Protein AF-0000000077425356 (afdb_homodimer)

Foldseek 3Di:
DPPPPPPPPPPPPPPPPPPVCPVFPKDFADKDFDDDDADAFKDWDTKIKTNFDFPDPVDRQTAGADEAQDKMKIKIKMAGQDWAAWKFKFKKFAAPVPGIDGDPPDGRTQCVQWPPRRDHRDITMGMDMDGHHPDDGFKMKMWIARDPPGGTSGIMMGTHHYDDPD/DDPCPPPPPPPPPPPPPPPVCPCFPKDFADKDFDDDDADAFKDWDTKIKTNFDFPDPVDRQTAGADEAQDKMKIKIKMAGQDWAAWKFKFKKFAAPVPGIDGDPPDGRTQCVQWPPRRDHRDITMGMDMDGHHPDDGFKMKMWIARDPPGGTSGIMMGTHHYDDPD

Organism: Phakopsora pachyrhizi (NCBI:txid170000)

InterPro domains:
  IPR003172 MD-2-related lipid-recognition domain [PF02221] (45-161)
  IPR014756 Immunoglobulin E-set [SSF81296] (29-159)

Secondary structure (DSSP, 8-state):
---------------------S----EE---EE--SS--B-EEEEEEEEES-B-SSTT-TTSPEEE-TT-EEEEEEEEEESS-BSS-EEEEEEE-TTT--EEPTT--SBGGGTS-SSB-TTSEEEEEEEEEP-S---SEEEEEEESSTTSPEEEEEEEEEEE----/---------------------S----EE---EE--SS--B-EEEEEEEEES-B-SSTT-TTSPEEE-TT-EEEEEEEEEESS-BSS-EEEEEEE-TTT--EEPTT--SBGGGTS-SSB-TTSEEEEEEEEEP-S---SEEEEEEESSTTSPEEEEEEEEEEE----

Radius of gyration: 26.11 Å; Cα contacts (8 Å, |Δi|>4): 806; chains: 2; bounding box: 87×64×104 Å

Solvent-accessible surface area (backbone atoms only — not comparable to full-atom values): 17914 Å² total; per-residue (Å²): 139,84,80,78,77,78,79,77,77,77,75,73,78,70,75,70,74,73,69,72,67,56,80,66,43,60,38,72,45,59,69,41,68,69,80,71,70,32,47,62,44,36,43,75,78,42,42,32,32,28,61,37,47,47,94,50,78,84,43,55,79,51,41,38,47,40,56,73,70,36,73,33,41,35,38,35,33,32,32,20,69,50,62,25,77,65,29,25,32,28,50,37,34,34,15,46,43,43,42,62,37,46,50,83,88,68,68,51,53,30,60,80,30,25,75,71,58,41,48,48,74,38,80,45,54,39,46,47,78,44,66,38,48,85,45,75,48,38,28,44,34,43,32,33,20,37,29,74,61,36,47,10,34,34,42,40,31,33,56,38,37,63,62,70,86,123,138,83,80,77,76,76,78,76,76,75,75,72,78,72,76,69,74,72,70,70,64,56,82,64,44,60,37,72,44,57,69,42,68,69,81,71,69,32,48,63,42,37,42,75,79,44,42,32,31,28,61,36,48,48,94,52,79,85,41,56,79,50,40,38,48,40,56,73,69,36,72,33,42,36,38,34,34,31,31,21,71,50,62,23,79,62,28,26,33,26,50,37,34,32,16,46,43,44,42,62,38,45,50,82,88,70,68,50,52,30,60,81,30,26,74,70,61,40,48,48,74,39,79,44,56,39,45,46,77,46,67,38,47,85,45,74,50,39,28,44,32,43,30,33,20,37,28,75,62,35,47,10,35,34,42,40,28,32,58,37,36,63,63,69,86,123

pLDDT: mean 83.72, std 22.5, range [26.5, 98.81]

Structure (mmCIF, N/CA/C/O backbone):
data_AF-0000000077425356-model_v1
#
loop_
_entity.id
_entity.type
_entity.pdbx_description
1 polymer 'Phosphatidylglycerol/phosphatidylinositol transfer protein'
#
loop_
_atom_site.group_PDB
_atom_site.id
_atom_site.type_symbol
_atom_site.label_atom_id
_atom_site.label_alt_id
_atom_site.label_comp_id
_atom_site.label_asym_id
_atom_site.label_entity_id
_atom_site.label_seq_id
_atom_site.pdbx_PDB_ins_code
_atom_site.Cartn_x
_atom_site.Cartn_y
_atom_site.Cartn_z
_atom_site.occupancy
_atom_site.B_iso_or_equiv
_atom_site.auth_seq_id
_atom_site.auth_comp_id
_atom_site.auth_asym_id
_atom_site.auth_atom_id
_atom_site.pdbx_PDB_model_num
ATOM 1 N N . MET A 1 1 ? -2.619 -5.406 -78.812 1 27.88 1 MET A N 1
ATOM 2 C CA . MET A 1 1 ? -3.275 -4.965 -77.562 1 27.88 1 MET A CA 1
ATOM 3 C C . MET A 1 1 ? -2.822 -5.805 -76.375 1 27.88 1 MET A C 1
ATOM 5 O O . MET A 1 1 ? -3.201 -6.969 -76.25 1 27.88 1 MET A O 1
ATOM 9 N N . ARG A 1 2 ? -1.479 -5.531 -75.938 1 27.08 2 ARG A N 1
ATOM 10 C CA . ARG A 1 2 ? -0.547 -6.211 -75 1 27.08 2 ARG A CA 1
ATOM 11 C C . ARG A 1 2 ? -0.985 -6.078 -73.562 1 27.08 2 ARG A C 1
ATOM 13 O O . ARG A 1 2 ? -1.179 -4.965 -73.062 1 27.08 2 ARG A O 1
ATOM 20 N N . SER A 1 3 ? -1.903 -7.062 -73.125 1 29.11 3 SER A N 1
ATOM 21 C CA . SER A 1 3 ? -2.494 -7.156 -71.812 1 29.11 3 SER A CA 1
ATOM 22 C C . SER A 1 3 ? -1.42 -7.23 -70.688 1 29.11 3 SER A C 1
ATOM 24 O O . SER A 1 3 ? -0.554 -8.109 -70.75 1 29.11 3 SER A O 1
ATOM 26 N N . VAL A 1 4 ? -0.944 -6.094 -70.188 1 31.08 4 VAL A N 1
ATOM 27 C CA . VAL A 1 4 ? 0.022 -5.855 -69.125 1 31.08 4 VAL A CA 1
ATOM 28 C C . VAL A 1 4 ? -0.491 -6.461 -67.812 1 31.08 4 VAL A C 1
ATOM 30 O O . VAL A 1 4 ? -1.548 -6.07 -67.312 1 31.08 4 VAL A O 1
ATOM 33 N N . THR A 1 5 ? -0.444 -7.781 -67.688 1 29.86 5 THR A N 1
ATOM 34 C CA . THR A 1 5 ? -0.842 -8.508 -66.5 1 29.86 5 THR A CA 1
ATOM 35 C C . THR A 1 5 ? 0.01 -8.086 -65.312 1 29.86 5 THR A C 1
ATOM 37 O O . THR A 1 5 ? 1.22 -8.32 -65.25 1 29.86 5 THR A O 1
ATOM 40 N N . SER A 1 6 ? -0.202 -6.816 -64.75 1 29.33 6 SER A N 1
ATOM 41 C CA . SER A 1 6 ? 0.558 -6.309 -63.625 1 29.33 6 SER A CA 1
ATOM 42 C C . SER A 1 6 ? 0.394 -7.211 -62.406 1 29.33 6 SER A C 1
ATOM 44 O O . SER A 1 6 ? -0.726 -7.438 -61.938 1 29.33 6 SER A O 1
ATOM 46 N N . VAL A 1 7 ? 1.272 -8.234 -62.25 1 30.05 7 VAL A N 1
ATOM 47 C CA . VAL A 1 7 ? 1.34 -9.164 -61.125 1 30.05 7 VAL A CA 1
ATOM 48 C C . VAL A 1 7 ? 1.703 -8.398 -59.844 1 30.05 7 VAL A C 1
ATOM 50 O O . VAL A 1 7 ? 2.771 -7.789 -59.75 1 30.05 7 VAL A O 1
ATOM 53 N N . ASN A 1 8 ? 0.813 -7.543 -59.312 1 28.53 8 ASN A N 1
ATOM 54 C CA . ASN A 1 8 ? 1.09 -6.879 -58.031 1 28.53 8 ASN A CA 1
ATOM 55 C C . ASN A 1 8 ? 1.335 -7.891 -56.938 1 28.53 8 ASN A C 1
ATOM 57 O O . ASN A 1 8 ? 0.434 -8.648 -56.562 1 28.53 8 ASN A O 1
ATOM 61 N N . SER A 1 9 ? 2.527 -8.562 -56.875 1 28.2 9 SER A N 1
ATOM 62 C CA . SER A 1 9 ? 2.873 -9.461 -55.781 1 28.2 9 SER A CA 1
ATOM 63 C C . SER A 1 9 ? 2.912 -8.711 -54.438 1 28.2 9 SER A C 1
ATOM 65 O O . SER A 1 9 ? 3.779 -7.855 -54.219 1 28.2 9 SER A O 1
ATOM 67 N N . ASN A 1 10 ? 1.76 -8.305 -53.906 1 27.88 10 ASN A N 1
ATOM 68 C CA . ASN A 1 10 ? 1.73 -7.762 -52.562 1 27.88 10 ASN A CA 1
ATOM 69 C C . ASN A 1 10 ? 2.33 -8.742 -51.562 1 27.88 10 ASN A C 1
ATOM 71 O O . ASN A 1 10 ? 1.769 -9.812 -51.312 1 27.88 10 ASN A O 1
ATOM 75 N N . GLU A 1 11 ? 3.689 -8.898 -51.531 1 32.22 11 GLU A N 1
ATOM 76 C CA . GLU A 1 11 ? 4.336 -9.68 -50.469 1 32.22 11 GLU A CA 1
ATOM 77 C C . GLU A 1 11 ? 4 -9.133 -49.094 1 32.22 11 GLU A C 1
ATOM 79 O O . GLU A 1 11 ? 4.375 -8.008 -48.75 1 32.22 11 GLU A O 1
ATOM 84 N N . GLY A 1 12 ? 2.766 -9.359 -48.656 1 27.53 12 GLY A N 1
ATOM 85 C CA . GLY A 1 12 ? 2.445 -9.062 -47.281 1 27.53 12 GLY A CA 1
ATOM 86 C C . GLY A 1 12 ? 3.412 -9.695 -46.281 1 27.53 12 GLY A C 1
ATOM 87 O O . GLY A 1 12 ? 3.543 -10.922 -46.25 1 27.53 12 GLY A O 1
ATOM 88 N N . SER A 1 13 ? 4.582 -9.086 -46.062 1 34.56 13 SER A N 1
ATOM 89 C CA . SER A 1 13 ? 5.457 -9.484 -44.938 1 34.56 13 SER A CA 1
ATOM 90 C C . SER A 1 13 ? 4.676 -9.641 -43.656 1 34.56 13 SER A C 1
ATOM 92 O O . SER A 1 13 ? 4.18 -8.664 -43.094 1 34.56 13 SER A O 1
ATOM 94 N N . GLY A 1 14 ? 3.916 -10.781 -43.531 1 28.11 14 GLY A N 1
ATOM 95 C CA . GLY A 1 14 ? 3.35 -11.117 -42.219 1 28.11 14 GLY A CA 1
ATOM 96 C C . GLY A 1 14 ? 4.367 -11.07 -41.125 1 28.11 14 GLY A C 1
ATOM 97 O O . GLY A 1 14 ? 5.387 -11.766 -41.156 1 28.11 14 GLY A O 1
ATOM 98 N N . VAL A 1 15 ? 4.629 -9.969 -40.531 1 34.47 15 VAL A N 1
ATOM 99 C CA . VAL A 1 15 ? 5.316 -9.945 -39.25 1 34.47 15 VAL A CA 1
ATOM 100 C C . VAL A 1 15 ? 4.785 -11.055 -38.344 1 34.47 15 VAL A C 1
ATOM 102 O O . VAL A 1 15 ? 3.615 -11.039 -37.969 1 34.47 15 VAL A O 1
ATOM 105 N N . GLU A 1 16 ? 5.234 -12.32 -38.625 1 33.41 16 GLU A N 1
ATOM 106 C CA . GLU A 1 16 ? 5 -13.344 -37.625 1 33.41 16 GLU A CA 1
ATOM 107 C C . GLU A 1 16 ? 5.262 -12.812 -36.219 1 33.41 16 GLU A C 1
ATOM 109 O O . GLU A 1 16 ? 6.355 -12.312 -35.938 1 33.41 16 GLU A O 1
ATOM 114 N N . ASP A 1 17 ? 4.301 -12.344 -35.625 1 34.03 17 ASP A N 1
ATOM 115 C CA . ASP A 1 17 ? 4.348 -12.273 -34.188 1 34.03 17 ASP A CA 1
ATOM 116 C C . ASP A 1 17 ? 4.992 -13.523 -33.594 1 34.03 17 ASP A C 1
ATOM 118 O O . ASP A 1 17 ? 4.438 -14.625 -33.688 1 34.03 17 ASP A O 1
ATOM 122 N N . VAL A 1 18 ? 6.301 -13.688 -33.75 1 34.47 18 VAL A N 1
ATOM 123 C CA . VAL A 1 18 ? 7.023 -14.68 -32.938 1 34.47 18 VAL A CA 1
ATOM 124 C C . VAL A 1 18 ? 6.469 -14.711 -31.516 1 34.47 18 VAL A C 1
ATOM 126 O O . VAL A 1 18 ? 6.68 -13.773 -30.75 1 34.47 18 VAL A O 1
ATOM 129 N N . GLU A 1 19 ? 5.262 -15.273 -31.375 1 38.5 19 GLU A N 1
ATOM 130 C CA . GLU A 1 19 ? 5.051 -15.859 -30.062 1 38.5 19 GLU A CA 1
ATOM 131 C C . GLU A 1 19 ? 6.27 -16.656 -29.594 1 38.5 19 GLU A C 1
ATOM 133 O O . GLU A 1 19 ? 6.508 -17.766 -30.078 1 38.5 19 GLU A O 1
ATOM 138 N N . SER A 1 20 ? 7.457 -16.141 -29.641 1 35 20 SER A N 1
ATOM 139 C CA . SER A 1 20 ? 8.477 -16.938 -28.953 1 35 20 SER A CA 1
ATOM 140 C C . SER A 1 20 ? 7.879 -17.688 -27.766 1 35 20 SER A C 1
ATOM 142 O O . SER A 1 20 ? 7.488 -17.078 -26.766 1 35 20 SER A O 1
ATOM 144 N N . ASP A 1 21 ? 7.035 -18.734 -28.016 1 35.94 21 ASP A N 1
ATOM 145 C CA . ASP A 1 21 ? 6.793 -19.859 -27.125 1 35.94 21 ASP A CA 1
ATOM 146 C C . ASP A 1 21 ? 8.055 -20.234 -26.359 1 35.94 21 ASP A C 1
ATOM 148 O O . ASP A 1 21 ? 8.578 -21.344 -26.516 1 35.94 21 ASP A O 1
ATOM 152 N N . ASP A 1 22 ? 9.18 -19.531 -26.578 1 43.5 22 ASP A N 1
ATOM 153 C CA . ASP A 1 22 ? 10.133 -20.109 -25.656 1 43.5 22 ASP A CA 1
ATOM 154 C C . ASP A 1 22 ? 9.445 -20.578 -24.375 1 43.5 22 ASP A C 1
ATOM 156 O O . ASP A 1 22 ? 8.648 -19.844 -23.781 1 43.5 22 ASP A O 1
ATOM 160 N N . PRO A 1 23 ? 9.039 -21.828 -24.203 1 48.31 23 PRO A N 1
ATOM 161 C CA . PRO A 1 23 ? 8.32 -22.297 -23 1 48.31 23 PRO A CA 1
ATOM 162 C C . PRO A 1 23 ? 8.391 -21.281 -21.859 1 48.31 23 PRO A C 1
ATOM 164 O O . PRO A 1 23 ? 9.469 -21.016 -21.328 1 48.31 23 PRO A O 1
ATOM 167 N N . LYS A 1 24 ? 7.895 -20.078 -22.016 1 54.31 24 LYS A N 1
ATOM 168 C CA . LYS A 1 24 ? 7.824 -18.906 -21.172 1 54.31 24 LYS A CA 1
ATOM 169 C C . LYS A 1 24 ? 7.777 -19.281 -19.688 1 54.31 24 LYS A C 1
ATOM 171 O O . LYS A 1 24 ? 6.797 -19.875 -19.219 1 54.31 24 LYS A O 1
ATOM 176 N N . LEU A 1 25 ? 8.875 -19.609 -19.031 1 77 25 LEU A N 1
ATOM 177 C CA . LEU A 1 25 ? 9.305 -20.156 -17.75 1 77 25 LEU A CA 1
ATOM 178 C C . LEU A 1 25 ? 8.516 -19.547 -16.609 1 77 25 LEU A C 1
ATOM 180 O O . LEU A 1 25 ? 8.773 -18.406 -16.219 1 77 25 LEU A O 1
ATOM 184 N N . SER A 1 26 ? 7.398 -20.062 -16.453 1 87.25 26 SER A N 1
ATOM 185 C CA . SER A 1 26 ? 6.648 -19.828 -15.227 1 87.25 26 SER A CA 1
ATOM 186 C C . SER A 1 26 ? 7.312 -20.531 -14.047 1 87.25 26 SER A C 1
ATOM 188 O O . SER A 1 26 ? 7.855 -21.625 -14.18 1 87.25 26 SER A O 1
ATOM 190 N N . SER A 1 27 ? 7.418 -19.859 -12.961 1 91.31 27 SER A N 1
ATOM 191 C CA . SER A 1 27 ? 8.016 -20.453 -11.766 1 91.31 27 SER A CA 1
ATOM 192 C C . SER A 1 27 ? 7.16 -20.203 -10.531 1 91.31 27 SER A C 1
ATOM 194 O O . SER A 1 27 ? 6.629 -19.109 -10.352 1 91.31 27 SER A O 1
ATOM 196 N N . ASN A 1 28 ? 6.93 -21.25 -9.797 1 93.5 28 ASN A N 1
ATOM 197 C CA . ASN A 1 28 ? 6.426 -21.078 -8.438 1 93.5 28 ASN A CA 1
ATOM 198 C C . ASN A 1 28 ? 7.488 -20.484 -7.52 1 93.5 28 ASN A C 1
ATOM 200 O O . ASN A 1 28 ? 8.539 -21.078 -7.309 1 93.5 28 ASN A O 1
ATOM 204 N N . VAL A 1 29 ? 7.195 -19.375 -7 1 94.94 29 VAL A N 1
ATOM 205 C CA . VAL A 1 29 ? 8.234 -18.656 -6.27 1 94.94 29 VAL A CA 1
ATOM 206 C C . VAL A 1 29 ? 7.98 -18.766 -4.766 1 94.94 29 VAL A C 1
ATOM 208 O O . VAL A 1 29 ? 6.867 -19.094 -4.34 1 94.94 29 VAL A O 1
ATOM 211 N N . ALA A 1 30 ? 9.125 -18.5 -4.051 1 94.44 30 ALA A N 1
ATOM 212 C CA . ALA A 1 30 ? 8.953 -18.344 -2.611 1 94.44 30 ALA A CA 1
ATOM 213 C C . ALA A 1 30 ? 8.109 -17.109 -2.293 1 94.44 30 ALA A C 1
ATOM 215 O O . ALA A 1 30 ? 8.219 -16.078 -2.969 1 94.44 30 ALA A O 1
ATOM 216 N N . TRP A 1 31 ? 7.238 -17.203 -1.215 1 95.38 31 TRP A N 1
ATOM 217 C CA . TRP A 1 31 ? 6.391 -16.094 -0.777 1 95.38 31 TRP A CA 1
ATOM 218 C C . TRP A 1 31 ? 6.234 -16.109 0.74 1 95.38 31 TRP A C 1
ATOM 220 O O . TRP A 1 31 ? 6.586 -17.078 1.405 1 95.38 31 TRP A O 1
ATOM 230 N N . ALA A 1 32 ? 5.785 -14.969 1.208 1 95.12 32 ALA A N 1
ATOM 231 C CA . ALA A 1 32 ? 5.531 -14.836 2.641 1 95.12 32 ALA A CA 1
ATOM 232 C C . ALA A 1 32 ? 4.125 -14.305 2.902 1 95.12 32 ALA A C 1
ATOM 234 O O . ALA A 1 32 ? 3.648 -13.422 2.186 1 95.12 32 ALA A O 1
ATOM 235 N N . PRO A 1 33 ? 3.486 -14.852 3.932 1 94.31 33 PRO A N 1
ATOM 236 C CA . PRO A 1 33 ? 2.229 -14.242 4.363 1 94.31 33 PRO A CA 1
ATOM 237 C C . PRO A 1 33 ? 2.426 -12.844 4.957 1 94.31 33 PRO A C 1
ATOM 239 O O . PRO A 1 33 ? 3.496 -12.547 5.488 1 94.31 33 PRO A O 1
ATOM 242 N N . CYS A 1 34 ? 1.364 -12.047 4.809 1 93.25 34 CYS A N 1
ATOM 243 C CA . CYS A 1 34 ? 1.445 -10.742 5.465 1 93.25 34 CYS A CA 1
ATOM 244 C C . CYS A 1 34 ? 1.465 -10.898 6.98 1 93.25 34 CYS A C 1
ATOM 246 O O . CYS A 1 34 ? 0.9 -11.852 7.52 1 93.25 34 CYS A O 1
ATOM 248 N N . GLN A 1 35 ? 2.18 -9.953 7.555 1 83.25 35 GLN A N 1
ATOM 249 C CA . GLN A 1 35 ? 2.314 -9.992 9.008 1 83.25 35 GLN A CA 1
ATOM 250 C C . GLN A 1 35 ? 1.535 -8.852 9.656 1 83.25 35 GLN A C 1
ATOM 252 O O . GLN A 1 35 ? 1.324 -7.805 9.039 1 83.25 35 GLN A O 1
ATOM 257 N N . GLY A 1 36 ? 1.144 -9.102 10.93 1 82.19 36 GLY A N 1
ATOM 258 C CA . GLY A 1 36 ? 0.392 -8.141 11.719 1 82.19 36 GLY A CA 1
ATOM 259 C C . GLY A 1 36 ? -0.768 -8.766 12.469 1 82.19 36 GLY A C 1
ATOM 260 O O . GLY A 1 36 ? -0.919 -9.992 12.484 1 82.19 36 GLY A O 1
ATOM 261 N N . ASP A 1 37 ? -1.479 -7.941 13.141 1 79.69 37 ASP A N 1
ATOM 262 C CA . ASP A 1 37 ? -2.584 -8.445 13.953 1 79.69 37 ASP A CA 1
ATOM 263 C C . ASP A 1 37 ? -3.9 -8.391 13.18 1 79.69 37 ASP A C 1
ATOM 265 O O . ASP A 1 37 ? -4.84 -7.703 13.594 1 79.69 37 ASP A O 1
ATOM 269 N N . PHE A 1 38 ? -3.812 -8.906 11.984 1 85.75 38 PHE A N 1
ATOM 270 C CA . PHE A 1 38 ? -5.039 -8.945 11.195 1 85.75 38 PHE A CA 1
ATOM 271 C C . PHE A 1 38 ? -5.383 -10.383 10.805 1 85.75 38 PHE A C 1
ATOM 273 O O . PHE A 1 38 ? -4.492 -11.219 10.664 1 85.75 38 PHE A O 1
ATOM 280 N N . PRO A 1 39 ? -6.641 -10.586 10.633 1 90.56 39 PRO A N 1
ATOM 281 C CA . PRO A 1 39 ? -7.047 -11.961 10.344 1 90.56 39 PRO A CA 1
ATOM 282 C C . PRO A 1 39 ? -6.887 -12.328 8.875 1 90.56 39 PRO A C 1
ATOM 284 O O . PRO A 1 39 ? -7.273 -11.555 7.996 1 90.56 39 PRO A O 1
ATOM 287 N N . VAL A 1 40 ? -6.312 -13.438 8.688 1 94.94 40 VAL A N 1
ATOM 288 C CA . VAL A 1 40 ? -6.238 -14.062 7.371 1 94.94 40 VAL A CA 1
ATOM 289 C C . VAL A 1 40 ? -6.965 -15.406 7.395 1 94.94 40 VAL A C 1
ATOM 291 O O . VAL A 1 40 ? -6.57 -16.312 8.125 1 94.94 40 VAL A O 1
ATOM 294 N N . LYS A 1 41 ? -8.047 -15.367 6.555 1 96.38 41 LYS A N 1
ATOM 295 C CA . LYS A 1 41 ? -8.914 -16.547 6.574 1 96.38 41 LYS A CA 1
ATOM 296 C C . LYS A 1 41 ? -8.781 -17.344 5.285 1 96.38 41 LYS A C 1
ATOM 298 O O . LYS A 1 41 ? -9.781 -17.688 4.652 1 96.38 41 LYS A O 1
ATOM 303 N N . GLY A 1 42 ? -7.664 -17.641 4.902 1 97.38 42 GLY A N 1
ATOM 304 C CA . GLY A 1 42 ? -7.332 -18.484 3.758 1 97.38 42 GLY A CA 1
ATOM 305 C C . GLY A 1 42 ? -5.852 -18.797 3.66 1 97.38 42 GLY A C 1
ATOM 306 O O . GLY A 1 42 ? -5.07 -18.406 4.531 1 97.38 42 GLY A O 1
ATOM 307 N N . LYS A 1 43 ? -5.555 -19.609 2.711 1 97 43 LYS A N 1
ATOM 308 C CA . LYS A 1 43 ? -4.18 -20.062 2.523 1 97 43 LYS A CA 1
ATOM 309 C C . LYS A 1 43 ? -3.764 -19.969 1.059 1 97 43 LYS A C 1
ATOM 311 O O . LYS A 1 43 ? -4.551 -20.266 0.161 1 97 43 LYS A O 1
ATOM 316 N N . VAL A 1 44 ? -2.535 -19.516 0.936 1 98.44 44 VAL A N 1
ATOM 317 C CA . VAL A 1 44 ? -1.924 -19.531 -0.389 1 98.44 44 VAL A CA 1
ATOM 318 C C . VAL A 1 44 ? -1.154 -20.844 -0.585 1 98.44 44 VAL A C 1
ATOM 320 O O . VAL A 1 44 ? -0.46 -21.297 0.324 1 98.44 44 VAL A O 1
ATOM 323 N N . SER A 1 45 ? -1.39 -21.438 -1.712 1 98.25 45 SER A N 1
ATOM 324 C CA . SER A 1 45 ? -0.712 -22.703 -1.938 1 98.25 45 SER A CA 1
ATOM 325 C C . SER A 1 45 ? 0.347 -22.578 -3.029 1 98.25 45 SER A C 1
ATOM 327 O O . SER A 1 45 ? 1.234 -23.438 -3.139 1 98.25 45 SER A O 1
ATOM 329 N N . ALA A 1 46 ? 0.201 -21.594 -3.799 1 97.69 46 ALA A N 1
ATOM 330 C CA . ALA A 1 46 ? 1.201 -21.375 -4.84 1 97.69 46 ALA A CA 1
ATOM 331 C C . ALA A 1 46 ? 1.23 -19.906 -5.254 1 97.69 46 ALA A C 1
ATOM 333 O O . ALA A 1 46 ? 0.21 -19.203 -5.191 1 97.69 46 ALA A O 1
ATOM 334 N N . PHE A 1 47 ? 2.365 -19.453 -5.613 1 97.62 47 PHE A N 1
ATOM 335 C CA . PHE A 1 47 ? 2.637 -18.109 -6.129 1 97.62 47 PHE A CA 1
ATOM 336 C C . PHE A 1 47 ? 3.488 -18.188 -7.395 1 97.62 47 PHE A C 1
ATOM 338 O O . PHE A 1 47 ? 4.711 -18.297 -7.316 1 97.62 47 PHE A O 1
ATOM 345 N N . ASN A 1 48 ? 2.727 -18.047 -8.594 1 96.88 48 ASN A N 1
ATOM 346 C CA . ASN A 1 48 ? 3.406 -18.266 -9.867 1 96.88 48 ASN A CA 1
ATOM 347 C C . ASN A 1 48 ? 3.619 -16.953 -10.617 1 96.88 48 ASN A C 1
ATOM 349 O O . ASN A 1 48 ? 2.732 -16.094 -10.648 1 96.88 48 ASN A O 1
ATOM 353 N N . ILE A 1 49 ? 4.797 -16.812 -11.125 1 97.31 49 ILE A N 1
ATOM 354 C CA . ILE A 1 49 ? 5.121 -15.672 -11.969 1 97.31 49 ILE A CA 1
ATOM 355 C C . ILE A 1 49 ? 5.59 -16.156 -13.344 1 97.31 49 ILE A C 1
ATOM 357 O O . ILE A 1 49 ? 6.395 -17.078 -13.438 1 97.31 49 ILE A O 1
ATOM 361 N N . SER A 1 50 ? 4.977 -15.5 -14.352 1 96.38 50 SER A N 1
ATOM 362 C CA . SER A 1 50 ? 5.348 -15.828 -15.719 1 96.38 50 SER A CA 1
ATOM 363 C C . SER A 1 50 ? 5.516 -14.57 -16.562 1 96.38 50 SER A C 1
ATOM 365 O O . SER A 1 50 ? 4.602 -13.75 -16.656 1 96.38 50 SER A O 1
ATOM 367 N N . PRO A 1 51 ? 6.512 -14.422 -17.344 1 95.19 51 PRO A N 1
ATOM 368 C CA . PRO A 1 51 ? 7.742 -15.211 -17.234 1 95.19 51 PRO A CA 1
ATOM 369 C C . PRO A 1 51 ? 8.516 -14.938 -15.945 1 95.19 51 PRO A C 1
ATOM 371 O O . PRO A 1 51 ? 8.297 -13.906 -15.305 1 95.19 51 PRO A O 1
ATOM 374 N N . CYS A 1 52 ? 9.273 -15.945 -15.5 1 94.12 52 CYS A N 1
ATOM 375 C CA . CYS A 1 52 ? 10.172 -15.789 -14.359 1 94.12 52 CYS A CA 1
ATOM 376 C C . CYS A 1 52 ? 11.578 -16.281 -14.711 1 94.12 52 CYS A C 1
ATOM 378 O O . CYS A 1 52 ? 11.828 -17.484 -14.75 1 94.12 52 CYS A O 1
ATOM 380 N N . ASN A 1 53 ? 12.367 -15.312 -14.938 1 87.94 53 ASN A N 1
ATOM 381 C CA . ASN A 1 53 ? 13.789 -15.586 -15.133 1 87.94 53 ASN A CA 1
ATOM 382 C C . ASN A 1 53 ? 14.578 -15.367 -13.844 1 87.94 53 ASN A C 1
ATOM 384 O O . ASN A 1 53 ? 14.297 -14.438 -13.086 1 87.94 53 ASN A O 1
ATOM 388 N N . ARG A 1 54 ? 15.422 -16.328 -13.508 1 86.38 54 ARG A N 1
ATOM 389 C CA . ARG A 1 54 ? 16.266 -16.219 -12.32 1 86.38 54 ARG A CA 1
ATOM 390 C C . ARG A 1 54 ? 17.734 -16.312 -12.68 1 86.38 54 ARG A C 1
ATOM 392 O O . ARG A 1 54 ? 18.109 -16.922 -13.688 1 86.38 54 ARG A O 1
ATOM 399 N N . LYS A 1 55 ? 18.453 -15.633 -11.852 1 78.25 55 LYS A N 1
ATOM 400 C CA . LYS A 1 55 ? 19.891 -15.758 -12.062 1 78.25 55 LYS A CA 1
ATOM 401 C C . LYS A 1 55 ? 20.359 -17.188 -11.852 1 78.25 55 LYS A C 1
ATOM 403 O O . LYS A 1 55 ? 21.141 -17.719 -12.641 1 78.25 55 LYS A O 1
ATOM 408 N N . ASN A 1 56 ? 19.859 -17.641 -10.766 1 77.88 56 ASN A N 1
ATOM 409 C CA . ASN A 1 56 ? 20.109 -19.047 -10.492 1 77.88 56 ASN A CA 1
ATOM 410 C C . ASN A 1 56 ? 18.812 -19.859 -10.469 1 77.88 56 ASN A C 1
ATOM 412 O O . ASN A 1 56 ? 18.078 -19.828 -9.484 1 77.88 56 ASN A O 1
ATOM 416 N N . ASP A 1 57 ? 18.547 -20.594 -11.414 1 70.75 57 ASP A N 1
ATOM 417 C CA . ASP A 1 57 ? 17.281 -21.312 -11.625 1 70.75 57 ASP A CA 1
ATOM 418 C C . ASP A 1 57 ? 17.062 -22.359 -10.531 1 70.75 57 ASP A C 1
ATOM 420 O O . ASP A 1 57 ? 15.922 -22.719 -10.242 1 70.75 57 ASP A O 1
ATOM 424 N N . SER A 1 58 ? 18.172 -22.703 -9.992 1 72.44 58 SER A N 1
ATOM 425 C CA . SER A 1 58 ? 18.047 -23.812 -9.047 1 72.44 58 SER A CA 1
ATOM 426 C C . SER A 1 58 ? 17.625 -23.312 -7.664 1 72.44 58 SER A C 1
ATOM 428 O O . SER A 1 58 ? 17.219 -24.094 -6.812 1 72.44 58 SER A O 1
ATOM 430 N N . ASP A 1 59 ? 17.688 -22.078 -7.387 1 77.5 59 ASP A N 1
ATOM 431 C CA . ASP A 1 59 ? 17.391 -21.531 -6.07 1 77.5 59 ASP A CA 1
ATOM 432 C C . ASP A 1 59 ? 15.984 -20.922 -6.035 1 77.5 59 ASP A C 1
ATOM 434 O O . ASP A 1 59 ? 15.773 -19.828 -6.551 1 77.5 59 ASP A O 1
ATOM 438 N N . ILE A 1 60 ? 15.062 -21.609 -5.379 1 74 60 ILE A N 1
ATOM 439 C CA . ILE A 1 60 ? 13.664 -21.203 -5.324 1 74 60 ILE A CA 1
ATOM 440 C C . ILE A 1 60 ? 13.547 -19.875 -4.586 1 74 60 ILE A C 1
ATOM 442 O O . ILE A 1 60 ? 12.578 -19.125 -4.781 1 74 60 ILE A O 1
ATOM 446 N N . ASN A 1 61 ? 14.516 -19.578 -3.77 1 82.19 61 ASN A N 1
ATOM 447 C CA . ASN A 1 61 ? 14.461 -18.359 -2.979 1 82.19 61 ASN A CA 1
ATOM 448 C C . ASN A 1 61 ? 14.992 -17.156 -3.766 1 82.19 61 ASN A C 1
ATOM 450 O O . ASN A 1 61 ? 14.852 -16.016 -3.33 1 82.19 61 ASN A O 1
ATOM 454 N N . GLU A 1 62 ? 15.5 -17.578 -4.914 1 88.44 62 GLU A N 1
ATOM 455 C CA . GLU A 1 62 ? 15.977 -16.484 -5.762 1 88.44 62 GLU A CA 1
ATOM 456 C C . GLU A 1 62 ? 14.812 -15.734 -6.406 1 88.44 62 GLU A C 1
ATOM 458 O O . GLU A 1 62 ? 13.914 -16.344 -6.98 1 88.44 62 GLU A O 1
ATOM 463 N N . PRO A 1 63 ? 14.766 -14.469 -6.297 1 93.75 63 PRO A N 1
ATOM 464 C CA . PRO A 1 63 ? 13.664 -13.688 -6.867 1 93.75 63 PRO A CA 1
ATOM 465 C C . PRO A 1 63 ? 13.664 -13.703 -8.398 1 93.75 63 PRO A C 1
ATOM 467 O O . PRO A 1 63 ? 14.727 -13.781 -9.016 1 93.75 63 PRO A O 1
ATOM 470 N N . CYS A 1 64 ? 12.422 -13.672 -8.953 1 95.06 64 CYS A N 1
ATOM 471 C CA . CYS A 1 64 ? 12.312 -13.477 -10.398 1 95.06 64 CYS A CA 1
ATOM 472 C C . CYS A 1 64 ? 12.867 -12.117 -10.812 1 95.06 64 CYS A C 1
ATOM 474 O O . CYS A 1 64 ? 12.648 -11.117 -10.125 1 95.06 64 CYS A O 1
ATOM 476 N N . GLU A 1 65 ? 13.523 -12.109 -11.953 1 93.44 65 GLU A N 1
ATOM 477 C CA . GLU A 1 65 ? 14.039 -10.859 -12.5 1 93.44 65 GLU A CA 1
ATOM 478 C C . GLU A 1 65 ? 13.031 -10.203 -13.438 1 93.44 65 GLU A C 1
ATOM 480 O O . GLU A 1 65 ? 12.641 -10.797 -14.445 1 93.44 65 GLU A O 1
ATOM 485 N N . PHE A 1 66 ? 12.664 -8.992 -13.109 1 94.44 66 PHE A N 1
ATOM 486 C CA . PHE A 1 66 ? 11.711 -8.227 -13.906 1 94.44 66 PHE A CA 1
ATOM 487 C C . PHE A 1 66 ? 12.438 -7.211 -14.781 1 94.44 66 PHE A C 1
ATOM 489 O O . PHE A 1 66 ? 13.594 -6.871 -14.523 1 94.44 66 PHE A O 1
ATOM 496 N N . SER A 1 67 ? 11.664 -6.809 -15.844 1 93 67 SER A N 1
ATOM 497 C CA . SER A 1 67 ? 12.141 -5.754 -16.734 1 93 67 SER A CA 1
ATOM 498 C C . SER A 1 67 ? 11.109 -4.641 -16.875 1 93 67 SER A C 1
ATOM 500 O O . SER A 1 67 ? 9.898 -4.898 -16.891 1 93 67 SER A O 1
ATOM 502 N N . TYR A 1 68 ? 11.641 -3.408 -17.047 1 91.81 68 TYR A N 1
ATOM 503 C CA . TYR A 1 68 ? 10.734 -2.271 -17.203 1 91.81 68 TYR A CA 1
ATOM 504 C C . TYR A 1 68 ? 9.961 -2.365 -18.5 1 91.81 68 TYR A C 1
ATOM 506 O O . TYR A 1 68 ? 10.516 -2.746 -19.547 1 91.81 68 TYR A O 1
ATOM 514 N N . GLY A 1 69 ? 8.695 -2.035 -18.406 1 92.31 69 GLY A N 1
ATOM 515 C CA . GLY A 1 69 ? 7.859 -1.986 -19.594 1 92.31 69 GLY A CA 1
ATOM 516 C C . GLY A 1 69 ? 7.398 -3.355 -20.047 1 92.31 69 GLY A C 1
ATOM 517 O O . GLY A 1 69 ? 6.812 -3.49 -21.125 1 92.31 69 GLY A O 1
ATOM 518 N N . PHE A 1 70 ? 7.684 -4.34 -19.344 1 94.5 70 PHE A N 1
ATOM 519 C CA . PHE A 1 70 ? 7.336 -5.699 -19.734 1 94.5 70 PHE A CA 1
ATOM 520 C C . PHE A 1 70 ? 6.09 -6.18 -19 1 94.5 70 PHE A C 1
ATOM 522 O O . PHE A 1 70 ? 5.691 -5.59 -18 1 94.5 70 PHE A O 1
ATOM 529 N N . ASN A 1 71 ? 5.559 -7.191 -19.547 1 96.38 71 ASN A N 1
ATOM 530 C CA . ASN A 1 71 ? 4.352 -7.793 -18.984 1 96.38 71 ASN A CA 1
ATOM 531 C C . ASN A 1 71 ? 4.664 -9.086 -18.234 1 96.38 71 ASN A C 1
ATOM 533 O O . ASN A 1 71 ? 5.496 -9.883 -18.688 1 96.38 71 ASN A O 1
ATOM 537 N N . TYR A 1 72 ? 4.016 -9.273 -17.141 1 97.12 72 TYR A N 1
ATOM 538 C CA . TYR A 1 72 ? 4.094 -10.492 -16.344 1 97.12 72 TYR A CA 1
ATOM 539 C C . TYR A 1 72 ? 2.705 -10.961 -15.938 1 97.12 72 TYR A C 1
ATOM 541 O O . TYR A 1 72 ? 1.819 -10.148 -15.672 1 97.12 72 TYR A O 1
ATOM 549 N N . THR A 1 73 ? 2.547 -12.203 -15.93 1 98.12 73 THR A N 1
ATOM 550 C CA . THR A 1 73 ? 1.334 -12.797 -15.383 1 98.12 73 THR A CA 1
ATOM 551 C C . THR A 1 73 ? 1.602 -13.383 -14 1 98.12 73 THR A C 1
ATOM 553 O O . THR A 1 73 ? 2.488 -14.227 -13.844 1 98.12 73 THR A O 1
ATOM 556 N N . ILE A 1 74 ? 0.9 -12.961 -13.023 1 98.44 74 ILE A N 1
ATOM 557 C CA . ILE A 1 74 ? 1.001 -13.469 -11.664 1 98.44 74 ILE A CA 1
ATOM 558 C C . ILE A 1 74 ? -0.239 -14.289 -11.328 1 98.44 74 ILE A C 1
ATOM 560 O O . ILE A 1 74 ? -1.367 -13.812 -11.461 1 98.44 74 ILE A O 1
ATOM 564 N N . LYS A 1 75 ? -0.045 -15.492 -10.945 1 98.56 75 LYS A N 1
ATOM 565 C CA . LYS A 1 75 ? -1.139 -16.375 -10.562 1 98.56 75 LYS A CA 1
ATOM 566 C C . LYS A 1 75 ? -0.961 -16.891 -9.133 1 98.56 75 LYS A C 1
ATOM 568 O O . LYS A 1 75 ? 0.069 -17.484 -8.805 1 98.56 75 LYS A O 1
ATOM 573 N N . ILE A 1 76 ? -1.908 -16.688 -8.352 1 98.75 76 ILE A N 1
ATOM 574 C CA . ILE A 1 76 ? -1.885 -17.125 -6.957 1 98.75 76 ILE A CA 1
ATOM 575 C C . ILE A 1 76 ? -3 -18.141 -6.711 1 98.75 76 ILE A C 1
ATOM 577 O O . ILE A 1 76 ? -4.18 -17.828 -6.871 1 98.75 76 ILE A O 1
ATOM 581 N N . ASP A 1 77 ? -2.58 -19.312 -6.363 1 98.81 77 ASP A N 1
ATOM 582 C CA . ASP A 1 77 ? -3.547 -20.328 -5.926 1 98.81 77 ASP A CA 1
ATOM 583 C C . ASP A 1 77 ? -3.867 -20.172 -4.441 1 98.81 77 ASP A C 1
ATOM 585 O O . ASP A 1 77 ? -2.961 -20.078 -3.611 1 98.81 77 ASP A O 1
ATOM 589 N N . PHE A 1 78 ? -5.109 -20.188 -4.145 1 98.75 78 PHE A N 1
ATOM 590 C CA . PHE A 1 78 ? -5.469 -20 -2.746 1 98.75 78 PHE A CA 1
ATOM 591 C C . PHE A 1 78 ? -6.77 -20.719 -2.414 1 98.75 78 PHE A C 1
ATOM 593 O O . PHE A 1 78 ? -7.512 -21.109 -3.314 1 98.75 78 PHE A O 1
ATOM 600 N N . THR A 1 79 ? -6.953 -20.969 -1.188 1 98.81 79 THR A N 1
ATOM 601 C CA . THR A 1 79 ? -8.203 -21.484 -0.643 1 98.81 79 THR A CA 1
ATOM 602 C C . THR A 1 79 ? -8.688 -20.625 0.515 1 98.81 79 THR A C 1
ATOM 604 O O . THR A 1 79 ? -7.984 -20.453 1.515 1 98.81 79 THR A O 1
ATOM 607 N N . SER A 1 80 ? -9.844 -20.031 0.323 1 98.56 80 SER A N 1
ATOM 608 C CA . SER A 1 80 ? -10.453 -19.219 1.374 1 98.56 80 SER A CA 1
ATOM 609 C C . SER A 1 80 ? -11.359 -20.062 2.268 1 98.56 80 SER A C 1
ATOM 611 O O . SER A 1 80 ? -12.031 -20.969 1.789 1 98.56 80 SER A O 1
ATOM 613 N N . GLU A 1 81 ? -11.391 -19.688 3.545 1 98.44 81 GLU A N 1
ATOM 614 C CA . GLU A 1 81 ? -12.32 -20.328 4.469 1 98.44 81 GLU A CA 1
ATOM 615 C C . GLU A 1 81 ? -13.703 -19.688 4.383 1 98.44 81 GLU A C 1
ATOM 617 O O . GLU A 1 81 ? -14.672 -20.203 4.945 1 98.44 81 GLU A O 1
ATOM 622 N N . LEU A 1 82 ? -13.805 -18.578 3.676 1 98.38 82 LEU A N 1
ATOM 623 C CA . LEU A 1 82 ? -15.031 -17.797 3.604 1 98.38 82 LEU A CA 1
ATOM 624 C C . LEU A 1 82 ? -15.523 -17.688 2.162 1 98.38 82 LEU A C 1
ATOM 626 O O . LEU A 1 82 ? -14.719 -17.641 1.229 1 98.38 82 LEU A O 1
ATOM 630 N N . ASP A 1 83 ? -16.844 -17.625 2.012 1 98.56 83 ASP A N 1
ATOM 631 C CA . ASP A 1 83 ? -17.422 -17.188 0.74 1 98.56 83 ASP A CA 1
ATOM 632 C C . ASP A 1 83 ? -17.234 -15.688 0.538 1 98.56 83 ASP A C 1
ATOM 634 O O . ASP A 1 83 ? -17.172 -14.93 1.508 1 98.56 83 ASP A O 1
ATOM 638 N N . ALA A 1 84 ? -17.125 -15.289 -0.666 1 98.25 84 ALA A N 1
ATOM 639 C CA . ALA A 1 84 ? -17.062 -13.859 -0.96 1 98.25 84 ALA A CA 1
ATOM 640 C C . ALA A 1 84 ? -17.734 -13.547 -2.293 1 98.25 84 ALA A C 1
ATOM 642 O O . ALA A 1 84 ? -17.344 -14.078 -3.336 1 98.25 84 ALA A O 1
ATOM 643 N N . HIS A 1 85 ? -18.688 -12.68 -2.297 1 97.88 85 HIS A N 1
ATOM 644 C CA . HIS A 1 85 ? -19.422 -12.305 -3.502 1 97.88 85 HIS A CA 1
ATOM 645 C C . HIS A 1 85 ? -18.812 -11.062 -4.148 1 97.88 85 HIS A C 1
ATOM 647 O O . HIS A 1 85 ? -18.797 -10.945 -5.375 1 97.88 85 HIS A O 1
ATOM 653 N N . GLN A 1 86 ? -18.391 -10.195 -3.338 1 96.12 86 GLN A N 1
ATOM 654 C CA . GLN A 1 86 ? -17.797 -8.953 -3.822 1 96.12 86 GLN A CA 1
ATOM 655 C C . GLN A 1 86 ? -16.453 -8.672 -3.133 1 96.12 86 GLN A C 1
ATOM 657 O O . GLN A 1 86 ? -16.281 -7.629 -2.506 1 96.12 86 GLN A O 1
ATOM 662 N N . PRO A 1 87 ? -15.484 -9.547 -3.344 1 97.19 87 PRO A N 1
ATOM 663 C CA . PRO A 1 87 ? -14.188 -9.352 -2.701 1 97.19 87 PRO A CA 1
ATOM 664 C C . PRO A 1 87 ? -13.422 -8.148 -3.256 1 97.19 87 PRO A C 1
ATOM 666 O O . PRO A 1 87 ? -13.672 -7.723 -4.387 1 97.19 87 PRO A O 1
ATOM 669 N N . ARG A 1 88 ? -12.523 -7.621 -2.467 1 93.75 88 ARG A N 1
ATOM 670 C CA . ARG A 1 88 ? -11.664 -6.516 -2.865 1 93.75 88 ARG A CA 1
ATOM 671 C C . ARG A 1 88 ? -10.227 -6.988 -3.082 1 93.75 88 ARG A C 1
ATOM 673 O O . ARG A 1 88 ? -9.805 -7.988 -2.5 1 93.75 88 ARG A O 1
ATOM 680 N N . SER A 1 89 ? -9.508 -6.164 -3.934 1 96.12 89 SER A N 1
ATOM 681 C CA . SER A 1 89 ? -8.125 -6.488 -4.266 1 96.12 89 SER A CA 1
ATOM 682 C C . SER A 1 89 ? -7.211 -5.285 -4.062 1 96.12 89 SER A C 1
ATOM 684 O O . SER A 1 89 ? -7.625 -4.141 -4.266 1 96.12 89 SER A O 1
ATOM 686 N N . SER A 1 90 ? -5.961 -5.562 -3.629 1 95.56 90 SER A N 1
ATOM 687 C CA . SER A 1 90 ? -4.926 -4.539 -3.492 1 95.56 90 SER A CA 1
ATOM 688 C C . SER A 1 90 ? -3.557 -5.086 -3.881 1 95.56 90 SER A C 1
ATOM 690 O O . SER A 1 90 ? -3.16 -6.164 -3.434 1 95.56 90 SER A O 1
ATOM 692 N N . LEU A 1 91 ? -2.861 -4.258 -4.672 1 97.12 91 LEU A N 1
ATOM 693 C CA . LEU A 1 91 ? -1.467 -4.5 -5.023 1 97.12 91 LEU A CA 1
ATOM 694 C C . LEU A 1 91 ? -0.572 -3.385 -4.5 1 97.12 91 LEU A C 1
ATOM 696 O O . LEU A 1 91 ? -0.733 -2.223 -4.879 1 97.12 91 LEU A O 1
ATOM 700 N N . ILE A 1 92 ? 0.336 -3.748 -3.631 1 95.69 92 ILE A N 1
ATOM 701 C CA . ILE A 1 92 ? 1.313 -2.826 -3.064 1 95.69 92 ILE A CA 1
ATOM 702 C C . ILE A 1 92 ? 2.709 -3.172 -3.582 1 95.69 92 ILE A C 1
ATOM 704 O O . ILE A 1 92 ? 3.133 -4.328 -3.514 1 95.69 92 ILE A O 1
ATOM 708 N N . ALA A 1 93 ? 3.41 -2.201 -4.098 1 94.88 93 ALA A N 1
ATOM 709 C CA . ALA A 1 93 ? 4.82 -2.312 -4.469 1 94.88 93 ALA A CA 1
ATOM 710 C C . ALA A 1 93 ? 5.723 -1.852 -3.328 1 94.88 93 ALA A C 1
ATOM 712 O O . ALA A 1 93 ? 5.637 -0.706 -2.883 1 94.88 93 ALA A O 1
ATOM 713 N N . GLY A 1 94 ? 6.562 -2.773 -2.898 1 92.62 94 GLY A N 1
ATOM 714 C CA . GLY A 1 94 ? 7.566 -2.441 -1.899 1 92.62 94 GLY A CA 1
ATOM 715 C C . GLY A 1 94 ? 8.898 -2.031 -2.506 1 92.62 94 GLY A C 1
ATOM 716 O O . GLY A 1 94 ? 9.43 -2.729 -3.369 1 92.62 94 GLY A O 1
ATOM 717 N N . ASP A 1 95 ? 9.453 -0.95 -2.152 1 90.88 95 ASP A N 1
ATOM 718 C CA . ASP A 1 95 ? 10.758 -0.482 -2.617 1 90.88 95 ASP A CA 1
ATOM 719 C C . ASP A 1 95 ? 11.68 -0.169 -1.442 1 90.88 95 ASP A C 1
ATOM 721 O O . ASP A 1 95 ? 11.445 0.788 -0.701 1 90.88 95 ASP A O 1
ATOM 725 N N . SER A 1 96 ? 12.703 -0.968 -1.293 1 88 96 SER A N 1
ATOM 726 C CA . SER A 1 96 ? 13.617 -0.804 -0.172 1 88 96 SER A CA 1
ATOM 727 C C . SER A 1 96 ? 14.352 0.534 -0.246 1 88 96 SER A C 1
ATOM 729 O O . SER A 1 96 ? 14.914 0.993 0.747 1 88 96 SER A O 1
ATOM 731 N N . GLU A 1 97 ? 14.398 1.094 -1.459 1 83.94 97 GLU A N 1
ATOM 732 C CA . GLU A 1 97 ? 15.109 2.357 -1.648 1 83.94 97 GLU A CA 1
ATOM 733 C C . GLU A 1 97 ? 14.164 3.547 -1.504 1 83.94 97 GLU A C 1
ATOM 735 O O . GLU A 1 97 ? 14.508 4.547 -0.873 1 83.94 97 GLU A O 1
ATOM 740 N N . GLU A 1 98 ? 12.914 3.41 -2.01 1 86.44 98 GLU A N 1
ATOM 741 C CA . GLU A 1 98 ? 12.031 4.57 -2.117 1 86.44 98 GLU A CA 1
ATOM 742 C C . GLU A 1 98 ? 10.828 4.434 -1.188 1 86.44 98 GLU A C 1
ATOM 744 O O . GLU A 1 98 ? 10.055 5.383 -1.021 1 86.44 98 GLU A O 1
ATOM 749 N N . GLY A 1 99 ? 10.664 3.293 -0.515 1 90.12 99 GLY A N 1
ATOM 750 C CA . GLY A 1 99 ? 9.508 3.041 0.325 1 90.12 99 GLY A CA 1
ATOM 751 C C . GLY A 1 99 ? 8.367 2.363 -0.416 1 90.12 99 GLY A C 1
ATOM 752 O O . GLY A 1 99 ? 8.398 2.258 -1.645 1 90.12 99 GLY A O 1
ATOM 753 N N . PRO A 1 100 ? 7.312 1.958 0.338 1 91.5 100 PRO A N 1
ATOM 754 C CA . PRO A 1 100 ? 6.188 1.274 -0.3 1 91.5 100 PRO A CA 1
ATOM 755 C C . PRO A 1 100 ? 5.195 2.242 -0.945 1 91.5 100 PRO A C 1
ATOM 757 O O . PRO A 1 100 ? 5.082 3.393 -0.514 1 91.5 100 PRO A O 1
ATOM 760 N N . TYR A 1 101 ? 4.441 1.723 -1.947 1 93.31 101 TYR A N 1
ATOM 761 C CA . TYR A 1 101 ? 3.42 2.541 -2.594 1 93.31 101 TYR A CA 1
ATOM 762 C C . TYR A 1 101 ? 2.355 1.668 -3.248 1 93.31 101 TYR A C 1
ATOM 764 O O . TYR A 1 101 ? 2.625 0.523 -3.619 1 93.31 101 TYR A O 1
ATOM 772 N N . ALA A 1 102 ? 1.187 2.211 -3.352 1 94.06 102 ALA A N 1
ATOM 773 C CA . ALA A 1 102 ? 0.126 1.541 -4.098 1 94.06 102 ALA A CA 1
ATOM 774 C C . ALA A 1 102 ? 0.44 1.514 -5.594 1 94.06 102 ALA A C 1
ATOM 776 O O . ALA A 1 102 ? 0.694 2.557 -6.199 1 94.06 102 ALA A O 1
ATOM 777 N N . TYR A 1 103 ? 0.256 0.31 -6.129 1 92.62 103 TYR A N 1
ATOM 778 C CA . TYR A 1 103 ? 0.632 0.21 -7.535 1 92.62 103 TYR A CA 1
ATOM 779 C C . TYR A 1 103 ? -0.396 0.9 -8.422 1 92.62 103 TYR A C 1
ATOM 781 O O . TYR A 1 103 ? -1.603 0.758 -8.219 1 92.62 103 TYR A O 1
ATOM 789 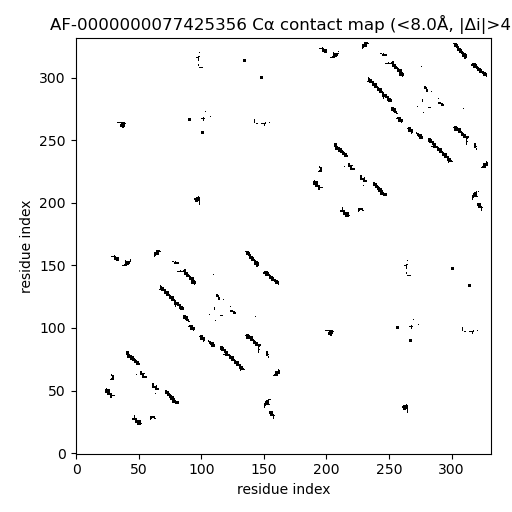N N . SER A 1 104 ? 0.12 1.556 -9.422 1 87.12 104 SER A N 1
ATOM 790 C CA . SER A 1 104 ? -0.73 2.367 -10.281 1 87.12 104 SER A CA 1
ATOM 791 C C . SER A 1 104 ? -1.505 1.502 -11.273 1 87.12 104 SER A C 1
ATOM 793 O O . SER A 1 104 ? -0.997 0.481 -11.742 1 87.12 104 SER A O 1
ATOM 795 N N . GLY A 1 105 ? -2.789 1.894 -11.547 1 87.69 105 GLY A N 1
ATOM 796 C CA . GLY A 1 105 ? -3.529 1.258 -12.625 1 87.69 105 GLY A CA 1
ATOM 797 C C . GLY A 1 105 ? -4.336 0.057 -12.164 1 87.69 105 GLY A C 1
ATOM 798 O O . GLY A 1 105 ? -5.137 -0.488 -12.93 1 87.69 105 GLY A O 1
ATOM 799 N N . GLN A 1 106 ? -4.223 -0.36 -10.961 1 92.19 106 GLN A N 1
ATOM 800 C CA . GLN A 1 106 ? -4.926 -1.548 -10.492 1 92.19 106 GLN A CA 1
ATOM 801 C C . GLN A 1 106 ? -6.41 -1.262 -10.281 1 92.19 106 GLN A C 1
ATOM 803 O O . GLN A 1 106 ? -6.793 -0.128 -9.984 1 92.19 106 GLN A O 1
ATOM 808 N N . SER A 1 107 ? -7.305 -2.324 -10.492 1 93.25 107 SER A N 1
ATOM 809 C CA . SER A 1 107 ? -8.672 -2.314 -9.992 1 93.25 107 SER A CA 1
ATOM 810 C C . SER A 1 107 ? -8.75 -2.861 -8.57 1 93.25 107 SER A C 1
ATOM 812 O O . SER A 1 107 ? -8.055 -3.824 -8.234 1 93.25 107 SER A O 1
ATOM 814 N N . PHE A 1 108 ? -9.68 -2.311 -7.762 1 91.5 108 PHE A N 1
ATOM 815 C CA . PHE A 1 108 ? -9.82 -2.822 -6.402 1 91.5 108 PHE A CA 1
ATOM 816 C C . PHE A 1 108 ? -10.867 -3.93 -6.352 1 91.5 108 PHE A C 1
ATOM 818 O O . PHE A 1 108 ? -11.109 -4.516 -5.293 1 91.5 108 PHE A O 1
ATOM 825 N N . GLU A 1 109 ? -11.469 -4.227 -7.566 1 94.56 109 GLU A N 1
ATOM 826 C CA . GLU A 1 109 ? -12.43 -5.32 -7.676 1 94.56 109 GLU A CA 1
ATOM 827 C C . GLU A 1 109 ? -11.727 -6.652 -7.918 1 94.56 109 GLU A C 1
ATOM 829 O O . GLU A 1 109 ? -11.32 -6.949 -9.047 1 94.56 109 GLU A O 1
ATOM 834 N N . ALA A 1 110 ? -11.805 -7.531 -6.961 1 97.69 110 ALA A N 1
ATOM 835 C CA . ALA A 1 110 ? -11.062 -8.789 -7.039 1 97.69 110 ALA A CA 1
ATOM 836 C C . ALA A 1 110 ? -11.648 -9.703 -8.109 1 97.69 110 ALA A C 1
ATOM 838 O O . ALA A 1 110 ? -10.938 -10.547 -8.672 1 97.69 110 ALA A O 1
ATOM 839 N N . CYS A 1 111 ? -12.82 -9.578 -8.43 1 98.69 111 CYS A N 1
ATOM 840 C CA . CYS A 1 111 ? -13.484 -10.469 -9.383 1 98.69 111 CYS A CA 1
ATOM 841 C C . CYS A 1 111 ? -13.023 -10.172 -10.805 1 98.69 111 CYS A C 1
ATOM 843 O O . CYS A 1 111 ? -13.32 -10.945 -11.727 1 98.69 111 CYS A O 1
ATOM 845 N N . ARG A 1 112 ? -12.281 -9.164 -11.008 1 98.12 112 ARG A N 1
ATOM 846 C CA . ARG A 1 112 ? -11.609 -8.961 -12.289 1 98.12 112 ARG A CA 1
ATOM 847 C C . ARG A 1 112 ? -10.438 -9.914 -12.453 1 98.12 112 ARG A C 1
ATOM 849 O O . ARG A 1 112 ? -9.938 -10.109 -13.562 1 98.12 112 ARG A O 1
ATOM 856 N N . TYR A 1 113 ? -9.977 -10.492 -11.352 1 98.62 113 TYR A N 1
ATOM 857 C CA . TYR A 1 113 ? -8.758 -11.281 -11.359 1 98.62 113 TYR A CA 1
ATOM 858 C C . TYR A 1 113 ? -9.039 -12.719 -10.93 1 98.62 113 TYR A C 1
ATOM 860 O O . TYR A 1 113 ? -8.141 -13.562 -10.93 1 98.62 113 TYR A O 1
ATOM 868 N N . ALA A 1 114 ? -10.266 -12.977 -10.516 1 98.62 114 ALA A N 1
ATOM 869 C CA . ALA A 1 114 ? -10.664 -14.312 -10.078 1 98.62 114 ALA A CA 1
ATOM 870 C C . ALA A 1 114 ? -12.125 -14.594 -10.43 1 98.62 114 ALA A C 1
ATOM 872 O O . ALA A 1 114 ? -12.906 -13.664 -10.625 1 98.62 114 ALA A O 1
ATOM 873 N N . SER A 1 115 ? -12.477 -15.922 -10.516 1 98.19 115 SER A N 1
ATOM 874 C CA . SER A 1 115 ? -13.867 -16.297 -10.719 1 98.19 115 SER A CA 1
ATOM 875 C C . SER A 1 115 ? -14.695 -16.047 -9.461 1 98.19 115 SER A C 1
ATOM 877 O O . SER A 1 115 ? -14.289 -16.406 -8.359 1 98.19 115 SER A O 1
ATOM 879 N N . CYS A 1 116 ? -15.891 -15.523 -9.68 1 98.38 116 CYS A N 1
ATOM 880 C CA . CYS A 1 116 ? -16.781 -15.227 -8.562 1 98.38 116 CYS A CA 1
ATOM 881 C C . CYS A 1 116 ? -18.156 -15.836 -8.781 1 98.38 116 CYS A C 1
ATOM 883 O O . CYS A 1 116 ? -18.594 -16 -9.922 1 98.38 116 CYS A O 1
ATOM 885 N N . PRO A 1 117 ? -18.812 -15.93 -7.598 1 98.5 117 PRO A N 1
ATOM 886 C CA . PRO A 1 117 ? -18.328 -15.695 -6.238 1 98.5 117 PRO A CA 1
ATOM 887 C C . PRO A 1 117 ? -17.203 -16.656 -5.844 1 98.5 117 PRO A C 1
ATOM 889 O O . PRO A 1 117 ? -17.141 -17.781 -6.355 1 98.5 117 PRO A O 1
ATOM 892 N N . ILE A 1 118 ? -16.281 -16.203 -5.016 1 98.69 118 ILE A N 1
ATOM 893 C CA . ILE A 1 118 ? -15.32 -17.109 -4.383 1 98.69 118 ILE A CA 1
ATOM 894 C C . ILE A 1 118 ? -16.047 -18 -3.379 1 98.69 118 ILE A C 1
ATOM 896 O O . ILE A 1 118 ? -16.812 -17.516 -2.551 1 98.69 118 ILE A O 1
ATOM 900 N N . ARG A 1 119 ? -15.789 -19.312 -3.434 1 98.62 119 ARG A N 1
ATOM 901 C CA . ARG A 1 119 ? -16.469 -20.281 -2.572 1 98.62 119 ARG A CA 1
ATOM 902 C C . ARG A 1 119 ? -15.539 -20.766 -1.465 1 98.62 119 ARG A C 1
ATOM 904 O O . ARG A 1 119 ? -14.367 -21.078 -1.716 1 98.62 119 ARG A O 1
ATOM 911 N N . ALA A 1 120 ? -16.141 -20.891 -0.282 1 98.69 120 ALA A N 1
ATOM 912 C CA . ALA A 1 120 ? -15.383 -21.359 0.875 1 98.69 120 ALA A CA 1
ATOM 913 C C . ALA A 1 120 ? -14.859 -22.781 0.651 1 98.69 120 ALA A C 1
ATOM 915 O O . ALA A 1 120 ? -15.57 -23.641 0.137 1 98.69 120 ALA A O 1
ATOM 916 N N . ASN A 1 121 ? -13.57 -22.938 0.991 1 98.56 121 ASN A N 1
ATOM 917 C CA . ASN A 1 121 ? -12.906 -24.219 1.041 1 98.56 121 ASN A CA 1
ATOM 918 C C . ASN A 1 121 ? -12.789 -24.844 -0.346 1 98.56 121 ASN A C 1
ATOM 920 O O . ASN A 1 121 ? -12.695 -26.078 -0.475 1 98.56 121 ASN A O 1
ATOM 924 N N . VAL A 1 122 ? -12.945 -24.078 -1.364 1 98.44 122 VAL A N 1
ATOM 925 C CA . VAL A 1 122 ? -12.688 -24.484 -2.74 1 98.44 122 VAL A CA 1
ATOM 926 C C . VAL A 1 122 ? -11.453 -23.75 -3.271 1 98.44 122 VAL A C 1
ATOM 928 O O . VAL A 1 122 ? -11.359 -22.531 -3.158 1 98.44 122 VAL A O 1
ATOM 931 N N . LYS A 1 123 ? -10.57 -24.469 -3.746 1 98.62 123 LYS A N 1
ATOM 932 C CA . LYS A 1 123 ? -9.383 -23.859 -4.34 1 98.62 123 LYS A CA 1
ATOM 933 C C . LYS A 1 123 ? -9.758 -22.891 -5.461 1 98.62 123 LYS A C 1
ATOM 935 O O . LYS A 1 123 ? -10.625 -23.203 -6.281 1 98.62 123 LYS A O 1
ATOM 940 N N . ALA A 1 124 ? -9.188 -21.75 -5.457 1 98.69 124 ALA A N 1
ATOM 941 C CA . ALA A 1 124 ? -9.406 -20.734 -6.473 1 98.69 124 ALA A CA 1
ATOM 942 C C . ALA A 1 124 ? -8.078 -20.156 -6.953 1 98.69 124 ALA A C 1
ATOM 944 O O . ALA A 1 124 ? -7.031 -20.391 -6.348 1 98.69 124 ALA A O 1
ATOM 945 N N . VAL A 1 125 ? -8.141 -19.422 -8.078 1 98.81 125 VAL A N 1
ATOM 946 C CA . VAL A 1 125 ? -6.949 -18.828 -8.664 1 98.81 125 VAL A CA 1
ATOM 947 C C . VAL A 1 125 ? -7.164 -17.328 -8.867 1 98.81 125 VAL A C 1
ATOM 949 O O . VAL A 1 125 ? -8.203 -16.906 -9.391 1 98.81 125 VAL A O 1
ATOM 952 N N . TYR A 1 126 ? -6.309 -16.578 -8.344 1 98.75 126 TYR A N 1
ATOM 953 C CA . TYR A 1 126 ? -6.207 -15.141 -8.602 1 98.75 126 TYR A CA 1
ATOM 954 C C . TYR A 1 126 ? -5.137 -14.844 -9.648 1 98.75 126 TYR A C 1
ATOM 956 O O . TYR A 1 126 ? -3.969 -15.188 -9.461 1 98.75 126 TYR A O 1
ATOM 964 N N . THR A 1 127 ? -5.551 -14.18 -10.734 1 98.81 127 THR A N 1
ATOM 965 C CA . THR A 1 127 ? -4.617 -13.906 -11.828 1 98.81 127 THR A CA 1
ATOM 966 C C . THR A 1 127 ? -4.504 -12.406 -12.078 1 98.81 127 THR A C 1
ATOM 968 O O . THR A 1 127 ? -5.496 -11.75 -12.406 1 98.81 127 THR A O 1
ATOM 971 N N . TYR A 1 128 ? -3.316 -11.867 -11.961 1 98.44 128 TYR A N 1
ATOM 972 C CA . TYR A 1 128 ? -3.043 -10.453 -12.227 1 98.44 128 TYR A CA 1
ATOM 973 C C . TYR A 1 128 ? -2.021 -10.297 -13.344 1 98.44 128 TYR A C 1
ATOM 975 O O . TYR A 1 128 ? -0.929 -10.867 -13.281 1 98.44 128 TYR A O 1
ATOM 983 N N . ARG A 1 129 ? -2.389 -9.555 -14.328 1 98.06 129 ARG A N 1
ATOM 984 C CA . ARG A 1 129 ? -1.461 -9.211 -15.398 1 98.06 129 ARG A CA 1
ATOM 985 C C . ARG A 1 129 ? -0.801 -7.863 -15.141 1 98.06 129 ARG A C 1
ATOM 987 O O . ARG A 1 129 ? -1.408 -6.816 -15.375 1 98.06 129 ARG A O 1
ATOM 994 N N . LEU A 1 130 ? 0.444 -7.891 -14.781 1 96.94 130 LEU A N 1
ATOM 995 C CA . LEU A 1 130 ? 1.202 -6.719 -14.359 1 96.94 130 LEU A CA 1
ATOM 996 C C . LEU A 1 130 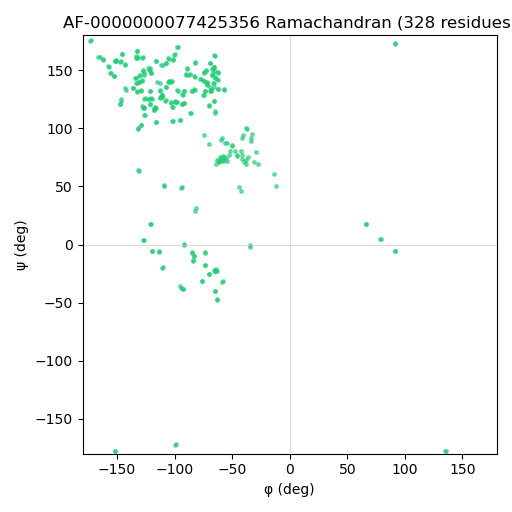? 2.064 -6.188 -15.492 1 96.94 130 LEU A C 1
ATOM 998 O O . LEU A 1 130 ? 2.877 -6.922 -16.062 1 96.94 130 LEU A O 1
ATOM 1002 N N . ARG A 1 131 ? 1.85 -4.98 -15.789 1 94.56 131 ARG A N 1
ATOM 1003 C CA . ARG A 1 131 ? 2.801 -4.277 -16.641 1 94.56 131 ARG A CA 1
ATOM 1004 C C . ARG A 1 131 ? 3.707 -3.367 -15.828 1 94.56 131 ARG A C 1
ATOM 1006 O O . ARG A 1 131 ? 3.23 -2.443 -15.164 1 94.56 131 ARG A O 1
ATOM 1013 N N . THR A 1 132 ? 4.945 -3.686 -15.906 1 93.69 132 THR A N 1
ATOM 1014 C CA . THR A 1 132 ? 5.875 -2.859 -15.141 1 93.69 132 THR A CA 1
ATOM 1015 C C . THR A 1 132 ? 6.016 -1.479 -15.781 1 93.69 132 THR A C 1
ATOM 1017 O O . THR A 1 132 ? 6.035 -1.353 -17 1 93.69 132 THR A O 1
ATOM 1020 N N . LEU A 1 133 ? 6.059 -0.587 -14.938 1 90 133 LEU A N 1
ATOM 1021 C CA . LEU A 1 133 ? 6.285 0.791 -15.367 1 90 133 LEU A CA 1
ATOM 1022 C C . LEU A 1 133 ? 7.746 1.183 -15.18 1 90 133 LEU A C 1
ATOM 1024 O O . LEU A 1 133 ? 8.609 0.317 -15.016 1 90 133 LEU A O 1
ATOM 1028 N N . LEU A 1 134 ? 8.016 2.475 -15.406 1 85.25 134 LEU A N 1
ATOM 1029 C CA . LEU A 1 134 ? 9.375 2.969 -15.234 1 85.25 134 LEU A CA 1
ATOM 1030 C C . LEU A 1 134 ? 9.672 3.256 -13.766 1 85.25 134 LEU A C 1
ATOM 1032 O O . LEU A 1 134 ? 10.25 4.293 -13.438 1 85.25 134 LEU A O 1
ATOM 1036 N N . SER A 1 135 ? 9.031 2.473 -12.883 1 82.88 135 SER A N 1
ATOM 1037 C CA . SER A 1 135 ? 9.25 2.59 -11.445 1 82.88 135 SER A CA 1
ATOM 1038 C C . SER A 1 135 ? 9.891 1.329 -10.875 1 82.88 135 SER A C 1
ATOM 1040 O O . SER A 1 135 ? 9.562 0.217 -11.297 1 82.88 135 SER A O 1
ATOM 1042 N N . HIS A 1 136 ? 10.773 1.563 -10 1 85.62 136 HIS A N 1
ATOM 1043 C CA . HIS A 1 136 ? 11.477 0.443 -9.383 1 85.62 136 HIS A CA 1
ATOM 1044 C C . HIS A 1 136 ? 10.75 -0.053 -8.141 1 85.62 136 HIS A C 1
ATOM 1046 O O . HIS A 1 136 ? 10.18 0.744 -7.387 1 85.62 136 HIS A O 1
ATOM 1052 N N . PHE A 1 137 ? 10.844 -1.233 -7.812 1 92.19 137 PHE A N 1
ATOM 1053 C CA . PHE A 1 137 ? 10.43 -1.919 -6.598 1 92.19 137 PHE A CA 1
ATOM 1054 C C . PHE A 1 137 ? 11.094 -3.287 -6.492 1 92.19 137 PHE A C 1
ATOM 1056 O O . PHE A 1 137 ? 11.602 -3.814 -7.484 1 92.19 137 PHE A O 1
ATOM 1063 N N . ASP A 1 138 ? 11.086 -3.801 -5.223 1 94.44 138 ASP A N 1
ATOM 1064 C CA . ASP A 1 138 ? 11.812 -5.055 -5.059 1 94.44 138 ASP A CA 1
ATOM 1065 C C . ASP A 1 138 ? 10.93 -6.121 -4.41 1 94.44 138 ASP A C 1
ATOM 1067 O O . ASP A 1 138 ? 11.422 -7.18 -4.012 1 94.44 138 ASP A O 1
ATOM 1071 N N . SER A 1 139 ? 9.703 -5.789 -4.188 1 95.19 139 SER A N 1
ATOM 1072 C CA . SER A 1 139 ? 8.711 -6.777 -3.758 1 95.19 139 SER A CA 1
ATOM 1073 C C . SER A 1 139 ? 7.309 -6.387 -4.211 1 95.19 139 SER A C 1
ATOM 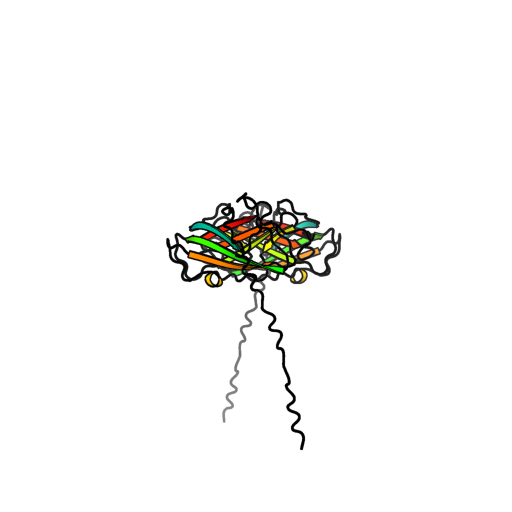1075 O O . SER A 1 139 ? 7.047 -5.219 -4.504 1 95.19 139 SER A O 1
ATOM 1077 N N . ILE A 1 140 ? 6.449 -7.301 -4.297 1 97.5 140 ILE A N 1
ATOM 1078 C CA . ILE A 1 140 ? 5.031 -7.086 -4.559 1 97.5 140 ILE A CA 1
ATOM 1079 C C . ILE A 1 140 ? 4.195 -7.867 -3.547 1 97.5 140 ILE A C 1
ATOM 1081 O O . ILE A 1 140 ? 4.562 -8.977 -3.158 1 97.5 140 ILE A O 1
ATOM 1085 N N . THR A 1 141 ? 3.139 -7.277 -3.07 1 96.75 141 THR A N 1
ATOM 1086 C CA . THR A 1 141 ? 2.215 -7.898 -2.127 1 96.75 141 THR A CA 1
ATOM 1087 C C . THR A 1 141 ? 0.775 -7.77 -2.615 1 96.75 141 THR A C 1
ATOM 1089 O O . THR A 1 141 ? 0.341 -6.684 -3.002 1 96.75 141 THR A O 1
ATOM 1092 N N . PHE A 1 142 ? 0.064 -8.891 -2.566 1 98.12 142 PHE A N 1
ATOM 1093 C CA . PHE A 1 142 ? -1.351 -8.922 -2.918 1 98.12 142 PHE A CA 1
ATOM 1094 C C . PHE A 1 142 ? -2.209 -9.219 -1.694 1 98.12 142 PHE A C 1
ATOM 1096 O O . PHE A 1 142 ? -1.896 -10.117 -0.912 1 98.12 142 PHE A O 1
ATOM 1103 N N . ASN A 1 143 ? -3.229 -8.453 -1.547 1 96.81 143 ASN A N 1
ATOM 1104 C CA . ASN A 1 143 ? -4.223 -8.656 -0.499 1 96.81 143 ASN A CA 1
ATOM 1105 C C . ASN A 1 143 ? -5.637 -8.688 -1.066 1 96.81 143 ASN A C 1
ATOM 1107 O O . ASN A 1 143 ? -6.078 -7.727 -1.698 1 96.81 143 ASN A O 1
ATOM 1111 N N . VAL A 1 144 ? -6.328 -9.844 -0.866 1 97.44 144 VAL A N 1
ATOM 1112 C CA . VAL A 1 144 ? -7.727 -9.977 -1.259 1 97.44 144 VAL A CA 1
ATOM 1113 C C . VAL A 1 144 ? -8.602 -10.125 -0.015 1 97.44 144 VAL A C 1
ATOM 1115 O O . VAL A 1 144 ? -8.391 -11.023 0.797 1 97.44 144 VAL A O 1
ATOM 1118 N N . THR A 1 145 ? -9.594 -9.312 0.118 1 94.81 145 THR A N 1
ATOM 1119 C CA . THR A 1 145 ? -10.453 -9.32 1.294 1 94.81 145 THR A CA 1
ATOM 1120 C C . THR A 1 145 ? -11.883 -9.703 0.916 1 94.81 145 THR A C 1
ATOM 1122 O O . THR A 1 145 ? -12.289 -9.539 -0.235 1 94.81 145 THR A O 1
ATOM 1125 N N . GLN A 1 146 ? -12.633 -10.18 1.891 1 95.75 146 GLN A N 1
ATOM 1126 C CA . GLN A 1 146 ? -13.992 -10.656 1.669 1 95.75 146 GLN A CA 1
ATOM 1127 C C . GLN A 1 146 ? -14.906 -9.516 1.235 1 95.75 146 GLN A C 1
ATOM 1129 O O . GLN A 1 146 ? -15.844 -9.719 0.457 1 95.75 146 GLN A O 1
ATOM 1134 N N . SER A 1 147 ? -14.695 -8.461 1.834 1 91 147 SER A N 1
ATOM 1135 C CA . SER A 1 147 ? -15.383 -7.199 1.574 1 91 147 SER A CA 1
ATOM 1136 C C . SER A 1 147 ? -14.508 -6.008 1.928 1 91 147 SER A C 1
ATOM 1138 O O . SER A 1 147 ? -13.328 -6.172 2.264 1 91 147 SER A O 1
ATOM 1140 N N . ILE A 1 148 ? -15.031 -4.824 1.786 1 80.5 148 ILE A N 1
ATOM 1141 C CA . ILE A 1 148 ? -14.281 -3.605 2.066 1 80.5 148 ILE A CA 1
ATOM 1142 C C . ILE A 1 148 ? -13.797 -3.619 3.514 1 80.5 148 ILE A C 1
ATOM 1144 O O . ILE A 1 148 ? -12.672 -3.197 3.801 1 80.5 148 ILE A O 1
ATOM 1148 N N . ASP A 1 149 ? -14.602 -4.273 4.465 1 78.38 149 ASP A N 1
ATOM 1149 C CA . ASP A 1 149 ? -14.25 -4.312 5.883 1 78.38 149 ASP A CA 1
ATOM 1150 C C . ASP A 1 149 ? -14.102 -5.754 6.375 1 78.38 149 ASP A C 1
ATOM 1152 O O . ASP A 1 149 ? -14.156 -6.012 7.578 1 78.38 149 ASP A O 1
ATOM 1156 N N . GLY A 1 150 ? -13.961 -6.531 5.527 1 87.94 150 GLY A N 1
ATOM 1157 C CA . GLY A 1 150 ? -13.914 -7.934 5.906 1 87.94 150 GLY A CA 1
ATOM 1158 C C . GLY A 1 150 ? -12.508 -8.469 6.031 1 87.94 150 GLY A C 1
ATOM 1159 O O . GLY A 1 150 ? -11.539 -7.777 5.703 1 87.94 150 GLY A O 1
ATOM 1160 N N . PRO A 1 151 ? -12.383 -9.617 6.543 1 93.06 151 PRO A N 1
ATOM 1161 C CA . PRO A 1 151 ? -11.07 -10.25 6.672 1 93.06 151 PRO A CA 1
ATOM 1162 C C . PRO A 1 151 ? -10.438 -10.57 5.316 1 93.06 151 PRO A C 1
ATOM 1164 O O . PRO A 1 151 ? -11.133 -10.625 4.301 1 93.06 151 PRO A O 1
ATOM 1167 N N . SER A 1 152 ? -9.117 -10.812 5.332 1 96.25 152 SER A N 1
ATOM 1168 C CA . SER A 1 152 ? -8.406 -11.234 4.133 1 96.25 152 SER A CA 1
ATOM 1169 C C . SER A 1 152 ? -8.719 -12.688 3.787 1 96.25 152 SER A C 1
ATOM 1171 O O . SER A 1 152 ? -8.734 -13.547 4.668 1 96.25 152 SER A O 1
ATOM 1173 N N . LEU A 1 153 ? -9.023 -12.812 2.527 1 97.88 153 LEU A N 1
ATOM 1174 C CA . LEU A 1 153 ? -9.109 -14.18 2.018 1 97.88 153 LEU A CA 1
ATOM 1175 C C . LEU A 1 153 ? -7.715 -14.766 1.811 1 97.88 153 LEU A C 1
ATOM 1177 O O . LEU A 1 153 ? -7.516 -15.969 1.963 1 97.88 153 LEU A O 1
ATOM 1181 N N . PHE A 1 154 ? -6.797 -13.961 1.485 1 97.81 154 PHE A N 1
ATOM 1182 C CA . PHE A 1 154 ? -5.363 -14.211 1.555 1 97.81 154 PHE A CA 1
ATOM 1183 C C . PHE A 1 154 ? -4.582 -12.898 1.498 1 97.81 154 PHE A C 1
ATOM 1185 O O . PHE A 1 154 ? -5.102 -11.883 1.033 1 97.81 154 PHE A O 1
ATOM 1192 N N . CYS A 1 155 ? -3.402 -12.938 1.952 1 97.38 155 CYS A N 1
ATOM 1193 C CA . CYS A 1 155 ? -2.408 -11.875 1.833 1 97.38 155 CYS A CA 1
ATOM 1194 C C . CYS A 1 155 ? -1.003 -12.453 1.721 1 97.38 155 CYS A C 1
ATOM 1196 O O . CYS A 1 155 ? -0.552 -13.172 2.611 1 97.38 155 CYS A O 1
ATOM 1198 N N . ALA A 1 156 ? -0.364 -12.117 0.626 1 97.56 156 ALA A N 1
ATOM 1199 C CA . ALA A 1 156 ? 0.94 -12.719 0.374 1 97.56 156 ALA A CA 1
ATOM 1200 C C . ALA A 1 156 ? 1.813 -11.812 -0.482 1 97.56 156 ALA A C 1
ATOM 1202 O O . ALA A 1 156 ? 1.311 -11.102 -1.357 1 97.56 156 ALA A O 1
ATOM 1203 N N . GLY A 1 157 ? 3.094 -11.867 -0.168 1 96.81 157 GLY A N 1
ATOM 1204 C CA . GLY A 1 157 ? 4.07 -11.094 -0.917 1 96.81 157 GLY A CA 1
ATOM 1205 C C . GLY A 1 157 ? 5.289 -11.898 -1.321 1 96.81 157 GLY A C 1
ATOM 1206 O O . GLY A 1 157 ? 5.547 -12.969 -0.764 1 96.81 157 GLY A O 1
ATOM 1207 N N . THR A 1 158 ? 6.027 -11.414 -2.322 1 96.56 158 THR A N 1
ATOM 1208 C CA . THR A 1 158 ? 7.262 -12.047 -2.781 1 96.56 158 THR A CA 1
ATOM 1209 C C . THR A 1 158 ? 8.289 -10.992 -3.182 1 96.56 158 THR A C 1
ATOM 1211 O O . THR A 1 158 ? 7.926 -9.867 -3.543 1 96.56 158 THR A O 1
ATOM 1214 N N . ASP A 1 159 ? 9.508 -11.398 -3.1 1 95.88 159 ASP A N 1
ATOM 1215 C CA . ASP A 1 159 ? 10.578 -10.523 -3.562 1 95.88 159 ASP A CA 1
ATOM 1216 C C . ASP A 1 159 ? 10.758 -10.625 -5.074 1 95.88 159 ASP A C 1
ATOM 1218 O O . ASP A 1 159 ? 10.594 -11.703 -5.652 1 95.88 159 ASP A O 1
ATOM 1222 N N . ILE A 1 160 ? 11.062 -9.531 -5.648 1 95.38 160 ILE A N 1
ATOM 1223 C CA . ILE A 1 160 ? 11.438 -9.5 -7.055 1 95.38 160 ILE A CA 1
ATOM 1224 C C . ILE A 1 160 ? 12.711 -8.68 -7.234 1 95.38 160 ILE A C 1
ATOM 1226 O O . ILE A 1 160 ? 13.133 -7.969 -6.32 1 95.38 160 ILE A O 1
ATOM 1230 N N . SER A 1 161 ? 13.336 -8.914 -8.398 1 92.56 161 SER A N 1
ATOM 1231 C CA . SER A 1 161 ? 14.484 -8.094 -8.75 1 92.56 161 SER A CA 1
ATOM 1232 C C . SER A 1 161 ? 14.32 -7.477 -10.141 1 92.56 161 SER A C 1
ATOM 1234 O O . SER A 1 161 ? 13.523 -7.957 -10.945 1 92.56 161 SER A O 1
ATOM 1236 N N . PHE A 1 162 ? 14.891 -6.316 -10.375 1 89.44 162 PHE A N 1
ATOM 1237 C CA . PHE A 1 162 ? 14.883 -5.723 -11.711 1 89.44 162 PHE A CA 1
ATOM 1238 C C . PHE A 1 162 ? 16.234 -5.895 -12.391 1 89.44 162 PHE A C 1
ATOM 1240 O O . PHE A 1 162 ? 17.281 -5.777 -11.742 1 89.44 162 PHE A O 1
ATOM 1247 N N . GLN A 1 163 ? 16.062 -6.168 -13.602 1 76.81 163 GLN A N 1
ATOM 1248 C CA . GLN A 1 163 ? 17.266 -6.309 -14.414 1 76.81 163 GLN A CA 1
ATOM 1249 C C . GLN A 1 163 ? 18 -4.98 -14.539 1 76.81 163 GLN A C 1
ATOM 1251 O O . GLN A 1 163 ? 17.375 -3.92 -14.602 1 76.81 163 GLN A O 1
ATOM 1256 N N . ARG A 1 164 ? 19.281 -4.895 -14.156 1 63.56 164 ARG A N 1
ATOM 1257 C CA . ARG A 1 164 ? 20.141 -3.734 -14.359 1 63.56 164 ARG A CA 1
ATOM 1258 C C . ARG A 1 164 ? 20.375 -3.49 -15.844 1 63.56 164 ARG A C 1
ATOM 1260 O O . ARG A 1 164 ? 20.547 -4.438 -16.609 1 63.56 164 ARG A O 1
ATOM 1267 N N . PRO A 1 165 ? 19.859 -2.293 -16.438 1 53.53 165 PRO A N 1
ATOM 1268 C CA . PRO A 1 165 ? 20.281 -2.113 -17.844 1 53.53 165 PRO A CA 1
ATOM 1269 C C . PRO A 1 165 ? 21.719 -2.559 -18.078 1 53.53 165 PRO A C 1
ATOM 1271 O O . PRO A 1 165 ? 22.609 -2.219 -17.312 1 53.53 165 PRO A O 1
ATOM 1274 N N . GLN A 1 166 ? 21.969 -3.641 -18.578 1 37.84 166 GLN A N 1
ATOM 1275 C CA . GLN A 1 166 ? 23.328 -3.863 -19.078 1 37.84 166 GLN A CA 1
ATOM 1276 C C . GLN A 1 166 ? 23.75 -2.74 -20.016 1 37.84 166 GLN A C 1
ATOM 1278 O O . GLN A 1 166 ? 22.969 -2.266 -20.828 1 37.84 166 GLN A O 1
ATOM 1283 N N . MET B 1 1 ? -64.688 40.344 -10.125 1 27.62 1 MET B N 1
ATOM 1284 C CA . MET B 1 1 ? -63.562 39.656 -10.711 1 27.62 1 MET B CA 1
ATOM 1285 C C . MET B 1 1 ? -62.344 39.812 -9.82 1 27.62 1 MET B C 1
ATOM 1287 O O . MET B 1 1 ? -61.719 40.875 -9.781 1 27.62 1 MET B O 1
ATOM 1291 N N . ARG B 1 2 ? -62.375 39.094 -8.562 1 26.5 2 ARG B N 1
ATOM 1292 C CA . ARG B 1 2 ? -61.562 39.188 -7.355 1 26.5 2 ARG B CA 1
ATOM 1293 C C . ARG B 1 2 ? -60.188 38.562 -7.59 1 26.5 2 ARG B C 1
ATOM 1295 O O . ARG B 1 2 ? -60.062 37.438 -8.086 1 26.5 2 ARG B O 1
ATOM 1302 N N . SER B 1 3 ? -59.156 39.469 -7.988 1 26.84 3 SER B N 1
ATOM 1303 C CA . SER B 1 3 ? -57.75 39.188 -8.266 1 26.84 3 SER B CA 1
ATOM 1304 C C . SER B 1 3 ? -57.094 38.469 -7.094 1 26.84 3 SER B C 1
ATOM 1306 O O . SER B 1 3 ? -57.094 39 -5.973 1 26.84 3 SER B O 1
ATOM 1308 N N . VAL B 1 4 ? -57.156 37.156 -7.023 1 29.98 4 VAL B N 1
ATOM 1309 C CA . VAL B 1 4 ? -56.562 36.219 -6.062 1 29.98 4 VAL B CA 1
ATOM 1310 C C . VAL B 1 4 ? -55.031 36.312 -6.102 1 29.98 4 VAL B C 1
ATOM 1312 O O . VAL B 1 4 ? -54.406 36.062 -7.133 1 29.98 4 VAL B O 1
ATOM 1315 N N . THR B 1 5 ? -54.469 37.406 -5.578 1 28.92 5 THR B N 1
ATOM 1316 C CA . THR B 1 5 ? -53.031 37.594 -5.5 1 28.92 5 THR B CA 1
ATOM 1317 C C . THR B 1 5 ? -52.406 36.5 -4.664 1 28.92 5 THR B C 1
ATOM 1319 O O . THR B 1 5 ? -52.688 36.375 -3.469 1 28.92 5 THR B O 1
ATOM 1322 N N . SER B 1 6 ? -52.281 35.25 -5.219 1 28.8 6 SER B N 1
ATOM 1323 C CA . SER B 1 6 ? -51.656 34.125 -4.535 1 28.8 6 SER B CA 1
ATOM 1324 C C . SER B 1 6 ? -50.219 34.406 -4.152 1 28.8 6 SER B C 1
ATOM 1326 O O . SER B 1 6 ? -49.406 34.781 -5.004 1 28.8 6 SER B O 1
ATOM 1328 N N . VAL B 1 7 ? -50 34.938 -2.912 1 29.44 7 VAL B N 1
ATOM 1329 C CA . VAL B 1 7 ? -48.719 35.219 -2.305 1 29.44 7 VAL B CA 1
ATOM 1330 C C . VAL B 1 7 ? -47.938 33.906 -2.125 1 29.44 7 VAL B C 1
ATOM 1332 O O . VAL B 1 7 ? -48.406 33 -1.434 1 29.44 7 VAL B O 1
ATOM 1335 N N . ASN B 1 8 ? -47.438 33.344 -3.207 1 28.17 8 ASN B N 1
ATOM 1336 C CA . ASN B 1 8 ? -46.562 32.156 -3.113 1 28.17 8 ASN B CA 1
ATOM 1337 C C . ASN B 1 8 ? -45.312 32.438 -2.254 1 28.17 8 ASN B C 1
ATOM 1339 O O . ASN B 1 8 ? -44.469 33.25 -2.617 1 28.17 8 ASN B O 1
ATOM 1343 N N . SER B 1 9 ? -45.469 32.562 -0.9 1 27.16 9 SER B N 1
ATOM 1344 C CA . SER B 1 9 ? -44.312 32.719 -0.041 1 27.16 9 SER B CA 1
ATOM 1345 C C . SER B 1 9 ? -43.375 31.5 -0.145 1 27.16 9 SER B C 1
ATOM 1347 O O . SER B 1 9 ? -43.75 30.406 0.253 1 27.16 9 SER B O 1
ATOM 1349 N N . ASN B 1 10 ? -42.688 31.359 -1.245 1 26.67 10 ASN B N 1
ATOM 1350 C CA . ASN B 1 10 ? -41.625 30.344 -1.326 1 26.67 10 ASN B CA 1
ATOM 1351 C C . ASN B 1 10 ? -40.594 30.5 -0.204 1 26.67 10 ASN B C 1
ATOM 1353 O O . ASN B 1 10 ? -39.844 31.484 -0.181 1 26.67 10 ASN B O 1
ATOM 1357 N N . GLU B 1 11 ? -40.969 30.156 1.065 1 31.23 11 GLU B N 1
ATOM 1358 C CA . GLU B 1 11 ? -39.969 30.109 2.137 1 31.23 11 GLU B CA 1
ATOM 1359 C C . GLU B 1 11 ? -38.812 29.156 1.796 1 31.23 11 GLU B C 1
ATOM 1361 O O . GLU B 1 11 ? -39.031 27.953 1.657 1 31.23 11 GLU B O 1
ATOM 1366 N N . GLY B 1 12 ? -37.938 29.609 0.908 1 26.88 12 GLY B N 1
ATOM 1367 C CA . GLY B 1 12 ? -36.719 28.875 0.688 1 26.88 12 GLY B CA 1
ATOM 1368 C C . GLY B 1 12 ? -35.938 28.594 1.97 1 26.88 12 GLY B C 1
ATOM 1369 O O . GLY B 1 12 ? -35.531 29.516 2.662 1 26.88 12 GLY B O 1
ATOM 1370 N N . SER B 1 13 ? -36.375 27.609 2.76 1 33.28 13 SER B N 1
ATOM 1371 C CA . SER B 1 13 ? -35.531 27.125 3.869 1 33.28 13 SER B CA 1
ATOM 1372 C C . SER B 1 13 ? -34.094 26.906 3.436 1 33.28 13 SER B C 1
ATOM 1374 O O . SER B 1 13 ? -33.812 26.047 2.6 1 33.28 13 SER B O 1
ATOM 1376 N N . GLY B 1 14 ? -33.344 28.047 3.309 1 27.62 14 GLY B N 1
ATOM 1377 C CA . GLY B 1 14 ? -31.891 27.906 3.156 1 27.62 14 GLY B CA 1
ATOM 1378 C C . GLY B 1 14 ? -31.266 27 4.195 1 27.62 14 GLY B C 1
ATOM 1379 O O . GLY B 1 14 ? -31.406 27.234 5.398 1 27.62 14 GLY B O 1
ATOM 1380 N N . VAL B 1 15 ? -31.25 25.75 3.998 1 33.44 15 VAL B N 1
ATOM 1381 C CA . VAL B 1 15 ? -30.375 24.875 4.773 1 33.44 15 VAL B CA 1
ATOM 1382 C C . VAL B 1 15 ? -29.016 25.516 4.93 1 33.44 15 VAL B C 1
ATOM 1384 O O . VAL B 1 15 ? -28.297 25.719 3.945 1 33.44 15 VAL B O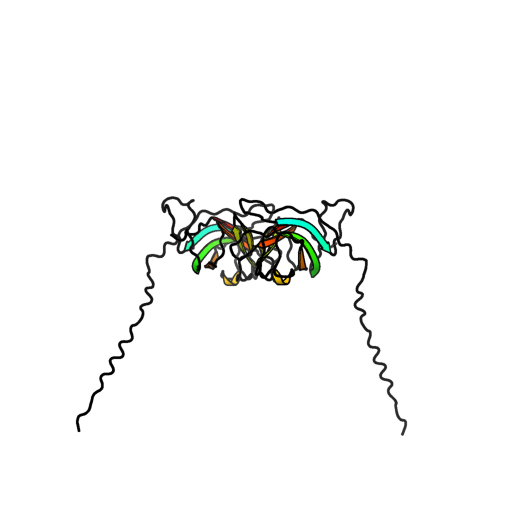 1
ATOM 1387 N N . GLU B 1 16 ? -28.938 26.578 5.816 1 33.03 16 GLU B N 1
ATOM 1388 C CA . GLU B 1 16 ? -27.594 26.984 6.203 1 33.03 16 GLU B CA 1
ATOM 1389 C C . GLU B 1 16 ? -26.688 25.766 6.438 1 33.03 16 GLU B C 1
ATOM 1391 O O . GLU B 1 16 ? -27.031 24.875 7.219 1 33.03 16 GLU B O 1
ATOM 1396 N N . ASP B 1 17 ? -26.031 25.422 5.488 1 33.94 17 ASP B N 1
ATOM 1397 C CA . ASP B 1 17 ? -24.828 24.625 5.727 1 33.94 17 ASP B CA 1
ATOM 1398 C C . ASP B 1 17 ? -24.109 25.094 6.988 1 33.94 17 ASP B C 1
ATOM 1400 O O . ASP B 1 17 ? -23.562 26.203 7.027 1 33.94 17 ASP B O 1
ATOM 1404 N N . VAL B 1 18 ? -24.688 24.875 8.164 1 34.09 18 VAL B N 1
ATOM 1405 C CA . VAL B 1 18 ? -23.922 25.016 9.391 1 34.09 18 VAL B CA 1
ATOM 1406 C C . VAL B 1 18 ? -22.484 24.531 9.172 1 34.09 18 VAL B C 1
ATOM 1408 O O . VAL B 1 18 ? -22.25 23.328 9 1 34.09 18 VAL B O 1
ATOM 1411 N N . GLU B 1 19 ? -21.688 25.375 8.461 1 38.28 19 GLU B N 1
ATOM 1412 C CA . GLU B 1 19 ? -20.281 25.266 8.797 1 38.28 19 GLU B CA 1
ATOM 1413 C C . GLU B 1 19 ? -20.062 25.141 10.305 1 38.28 19 GLU B C 1
ATOM 1415 O O . GLU B 1 19 ? -20.188 26.141 11.031 1 38.28 19 GLU B O 1
ATOM 1420 N N . SER B 1 20 ? -20.766 24.328 11.008 1 34.84 20 SER B N 1
ATOM 1421 C CA . SER B 1 20 ? -20.312 24.156 12.391 1 34.84 20 SER B CA 1
ATOM 1422 C C . SER B 1 20 ? -18.812 24.406 12.5 1 34.84 20 SER B C 1
ATOM 1424 O O . SER B 1 20 ? -18.016 23.594 12.016 1 34.84 20 SER B O 1
ATOM 1426 N N . ASP B 1 21 ? -18.344 25.672 12.328 1 35.5 21 ASP B N 1
ATOM 1427 C CA . ASP B 1 21 ? -17.109 26.219 12.867 1 35.5 21 ASP B CA 1
ATOM 1428 C C . ASP B 1 21 ? -16.797 25.625 14.234 1 35.5 21 ASP B C 1
ATOM 1430 O O . ASP B 1 21 ? -16.734 26.344 15.234 1 35.5 21 ASP B O 1
ATOM 1434 N N . ASP B 1 22 ? -17.688 24.75 14.773 1 42.84 22 ASP B N 1
ATOM 1435 C CA . ASP B 1 22 ? -17.031 24.375 16.016 1 42.84 22 ASP B CA 1
ATOM 1436 C C . ASP B 1 22 ? -15.516 24.359 15.852 1 42.84 22 ASP B C 1
ATOM 1438 O O . ASP B 1 22 ? -15 23.766 14.906 1 42.84 22 ASP B O 1
ATOM 1442 N N . PRO B 1 23 ? -14.797 25.469 16.078 1 48 23 PRO B N 1
ATOM 1443 C CA . PRO B 1 23 ? -13.344 25.5 15.875 1 48 23 PRO B CA 1
ATOM 1444 C C . PRO B 1 23 ? -12.75 24.094 15.688 1 48 23 PRO B C 1
ATOM 1446 O O . PRO B 1 23 ? -12.664 23.328 16.641 1 48 23 PRO B O 1
ATOM 1449 N N . LYS B 1 24 ? -13.266 23.297 14.836 1 53.19 24 LYS B N 1
ATOM 1450 C CA . LYS B 1 24 ? -13.07 21.906 14.461 1 53.19 24 LYS B CA 1
ATOM 1451 C C . LYS B 1 24 ? -11.609 21.5 14.602 1 53.19 24 LYS B C 1
ATOM 1453 O O . LYS B 1 24 ? -10.734 22.062 13.945 1 53.19 24 LYS B O 1
ATOM 1458 N N . LEU B 1 25 ? -11.156 20.969 15.75 1 76.44 25 LEU B N 1
ATOM 1459 C CA . LEU B 1 25 ? -9.945 20.625 16.484 1 76.44 25 LEU B CA 1
ATOM 1460 C C . LEU B 1 25 ? -8.961 19.875 15.586 1 76.44 25 LEU B C 1
ATOM 1462 O O . LEU B 1 25 ? -9.164 18.703 15.266 1 76.44 25 LEU B O 1
ATOM 1466 N N . SER B 1 26 ? -8.312 20.656 14.859 1 87 26 SER B N 1
ATOM 1467 C CA . SER B 1 26 ? -7.102 20.156 14.211 1 87 26 SER B CA 1
ATOM 1468 C C . SER B 1 26 ? -6.023 19.812 15.234 1 87 26 SER B C 1
ATOM 1470 O O . SER B 1 26 ? -5.879 20.516 16.25 1 87 26 SER B O 1
ATOM 1472 N N . SER B 1 27 ? -5.398 18.734 15.094 1 91.19 27 SER B N 1
ATOM 1473 C CA . SER B 1 27 ? -4.34 18.344 16.016 1 91.19 27 SER B C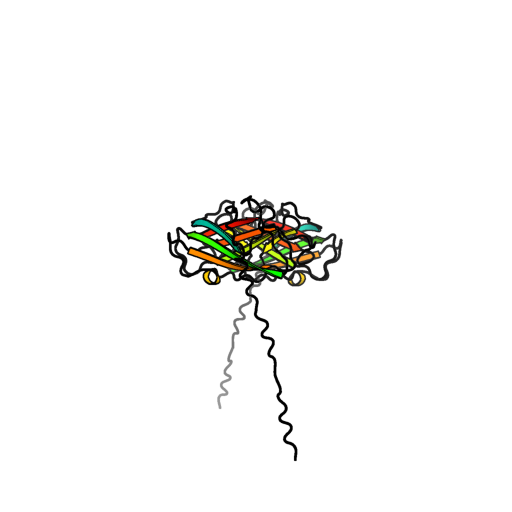A 1
ATOM 1474 C C . SER B 1 27 ? -3.102 17.859 15.258 1 91.19 27 SER B C 1
ATOM 1476 O O . SER B 1 27 ? -3.211 17.141 14.266 1 91.19 27 SER B O 1
ATOM 1478 N N . ASN B 1 28 ? -1.982 18.391 15.664 1 93.31 28 ASN B N 1
ATOM 1479 C CA . ASN B 1 28 ? -0.725 17.766 15.258 1 93.31 28 ASN B CA 1
ATOM 1480 C C . ASN B 1 28 ? -0.521 16.422 15.953 1 93.31 28 ASN B C 1
ATOM 1482 O O . ASN B 1 28 ? -0.436 16.359 17.172 1 93.31 28 ASN B O 1
ATOM 1486 N N . VAL B 1 29 ? -0.422 15.43 15.188 1 94.88 29 VAL B N 1
ATOM 1487 C CA . VAL B 1 29 ? -0.421 14.094 15.773 1 94.88 29 VAL B CA 1
ATOM 1488 C C . VAL B 1 29 ? 0.996 13.523 15.75 1 94.88 29 VAL B C 1
ATOM 1490 O O . VAL B 1 29 ? 1.853 14 15 1 94.88 29 VAL B O 1
ATOM 1493 N N . ALA B 1 30 ? 1.137 12.5 16.656 1 94.38 30 ALA B N 1
ATOM 1494 C CA . ALA B 1 30 ? 2.363 11.719 16.562 1 94.38 30 ALA B CA 1
ATOM 1495 C C . ALA B 1 30 ? 2.424 10.953 15.242 1 94.38 30 ALA B C 1
ATOM 1497 O O . ALA B 1 30 ? 1.399 10.477 14.75 1 94.38 30 ALA B O 1
ATOM 1498 N N . TRP B 1 31 ? 3.666 10.828 14.656 1 95.31 31 TRP B N 1
ATOM 1499 C CA . TRP B 1 31 ? 3.883 10.102 13.414 1 95.31 31 TRP B CA 1
ATOM 1500 C C . TRP B 1 31 ? 5.238 9.406 13.414 1 95.31 31 TRP B C 1
ATOM 1502 O O . TRP B 1 31 ? 6.082 9.68 14.273 1 95.31 31 TRP B O 1
ATOM 1512 N N . ALA B 1 32 ? 5.34 8.477 12.492 1 95.06 32 ALA B N 1
ATOM 1513 C CA . ALA B 1 32 ? 6.602 7.758 12.336 1 95.06 32 ALA B CA 1
ATOM 1514 C C . ALA B 1 32 ? 7.07 7.785 10.883 1 95.06 32 ALA B C 1
ATOM 1516 O O . ALA B 1 32 ? 6.262 7.668 9.961 1 95.06 32 ALA B O 1
ATOM 1517 N N . PRO B 1 33 ? 8.391 7.93 10.703 1 94.25 33 PRO B N 1
ATOM 1518 C CA . PRO B 1 33 ? 8.922 7.746 9.352 1 94.25 33 PRO B CA 1
ATOM 1519 C C . PRO B 1 33 ? 8.812 6.305 8.867 1 94.25 33 PRO B C 1
ATOM 1521 O O . PRO B 1 33 ? 8.805 5.375 9.68 1 94.25 33 PRO B O 1
ATOM 1524 N N . CYS B 1 34 ? 8.695 6.184 7.527 1 93.38 34 CYS B N 1
ATOM 1525 C CA . CYS B 1 34 ? 8.719 4.828 6.992 1 93.38 34 CYS B CA 1
ATOM 1526 C C . CYS B 1 34 ? 10.07 4.172 7.219 1 93.38 34 CYS B C 1
ATOM 1528 O O . CYS B 1 34 ? 11.094 4.855 7.277 1 93.38 34 CYS B O 1
ATOM 1530 N N . GLN B 1 35 ? 9.984 2.863 7.371 1 83.31 35 GLN B N 1
ATOM 1531 C CA . GLN B 1 35 ? 11.203 2.104 7.629 1 83.31 35 GLN B CA 1
ATOM 1532 C C . GLN B 1 35 ? 11.555 1.214 6.438 1 83.31 35 GLN B C 1
ATOM 1534 O O . GLN B 1 35 ? 10.68 0.811 5.676 1 83.31 35 GLN B O 1
ATOM 1539 N N . GLY B 1 36 ? 12.875 0.915 6.34 1 82.25 36 GLY B N 1
ATOM 1540 C CA . GLY B 1 36 ? 13.406 0.079 5.277 1 82.25 36 GLY B CA 1
ATOM 1541 C C . GLY B 1 36 ? 14.68 0.634 4.66 1 82.25 36 GLY B C 1
ATOM 1542 O O . GLY B 1 36 ? 15.234 1.616 5.156 1 82.25 36 GLY B O 1
ATOM 1543 N N . ASP B 1 37 ? 15.141 -0.052 3.699 1 79.75 37 ASP B N 1
ATOM 1544 C CA . ASP B 1 37 ? 16.391 0.36 3.072 1 79.75 37 ASP B CA 1
ATOM 1545 C C . ASP B 1 37 ? 16.141 1.252 1.86 1 79.75 37 ASP B C 1
ATOM 1547 O O . ASP B 1 37 ? 16.484 0.899 0.734 1 79.75 37 ASP B O 1
ATOM 1551 N N . PHE B 1 38 ? 15.312 2.24 2.115 1 85.81 38 PHE B N 1
ATOM 1552 C CA . PHE B 1 38 ? 15.055 3.178 1.031 1 85.81 38 PHE B CA 1
ATOM 1553 C C . PHE B 1 38 ? 15.398 4.602 1.453 1 85.81 38 PHE B C 1
ATOM 1555 O O . PHE B 1 38 ? 15.312 4.941 2.635 1 85.81 38 PHE B O 1
ATOM 1562 N N . PRO B 1 39 ? 15.742 5.355 0.48 1 90.25 39 PRO B N 1
ATOM 1563 C CA . PRO B 1 39 ? 16.172 6.715 0.828 1 90.25 39 PRO B CA 1
ATOM 1564 C C . PRO B 1 39 ? 14.992 7.672 1.015 1 90.25 39 PRO B C 1
ATOM 1566 O O . PRO B 1 39 ? 14.07 7.684 0.198 1 90.25 39 PRO B O 1
ATOM 1569 N N . VAL B 1 40 ? 15.086 8.375 2.049 1 94.88 40 VAL B N 1
ATOM 1570 C CA . VAL B 1 40 ? 14.18 9.484 2.305 1 94.88 40 VAL B CA 1
ATOM 1571 C C . VAL B 1 40 ? 14.969 10.789 2.363 1 94.88 40 VAL B C 1
ATOM 1573 O O . VAL B 1 40 ? 15.82 10.969 3.236 1 94.88 40 VAL B O 1
ATOM 1576 N N . LYS B 1 41 ? 14.586 11.625 1.337 1 96.38 41 LYS B N 1
ATOM 1577 C CA . LYS B 1 41 ? 15.352 12.859 1.192 1 96.38 41 LYS B CA 1
ATOM 1578 C C . LYS B 1 41 ? 14.523 14.07 1.595 1 96.38 41 LYS B C 1
ATOM 1580 O O . LYS B 1 41 ? 14.438 15.047 0.848 1 96.38 41 LYS B O 1
ATOM 1585 N N . GLY B 1 42 ? 13.953 14.055 2.672 1 97.38 42 GLY B N 1
ATOM 1586 C CA . GLY B 1 42 ? 13.188 15.133 3.273 1 97.38 42 GLY B CA 1
ATOM 1587 C C . GLY B 1 42 ? 12.75 14.836 4.695 1 97.38 42 GLY B C 1
ATOM 1588 O O . GLY B 1 42 ? 13.086 13.789 5.246 1 97.38 42 GLY B O 1
ATOM 1589 N N . LYS B 1 43 ? 12.156 15.82 5.27 1 97 43 LYS B N 1
ATOM 1590 C CA . LYS B 1 43 ? 11.727 15.711 6.664 1 97 43 LYS B CA 1
ATOM 1591 C C . LYS B 1 43 ? 10.289 16.203 6.836 1 97 43 LYS B C 1
ATOM 1593 O O . LYS B 1 43 ? 9.891 17.203 6.23 1 97 43 LYS B O 1
ATOM 1598 N N . VAL B 1 44 ? 9.609 15.438 7.645 1 98.44 44 VAL B N 1
ATOM 1599 C CA . VAL B 1 44 ? 8.281 15.875 8.062 1 98.44 44 VAL B CA 1
ATOM 1600 C C . VAL B 1 44 ? 8.375 16.656 9.359 1 98.44 44 VAL B C 1
ATOM 1602 O O . VAL B 1 44 ? 9.117 16.281 10.273 1 98.44 44 VAL B O 1
ATOM 1605 N N . SER B 1 45 ? 7.727 17.781 9.359 1 98.25 45 SER B N 1
ATOM 1606 C CA . SER B 1 45 ? 7.816 18.594 10.57 1 98.25 45 SER B CA 1
ATOM 1607 C C . SER B 1 45 ? 6.484 18.625 11.312 1 98.25 45 SER B C 1
ATOM 1609 O O . SER B 1 45 ? 6.434 18.984 12.492 1 98.25 45 SER B O 1
ATOM 1611 N N . ALA B 1 46 ? 5.48 18.312 10.617 1 97.62 46 ALA B N 1
ATOM 1612 C CA . ALA B 1 46 ? 4.168 18.266 11.266 1 97.62 46 ALA B CA 1
ATOM 1613 C C . ALA B 1 46 ? 3.221 17.344 10.5 1 97.62 46 ALA B C 1
ATOM 1615 O O . ALA B 1 46 ? 3.336 17.188 9.281 1 97.62 46 ALA B O 1
ATOM 1616 N N . PHE B 1 47 ? 2.359 16.719 11.211 1 97.62 47 PHE B N 1
ATOM 1617 C CA . PHE B 1 47 ? 1.299 15.852 10.719 1 97.62 47 PHE B CA 1
ATOM 1618 C C . PHE B 1 47 ? -0.036 16.203 11.367 1 97.62 47 PHE B C 1
ATOM 1620 O O . PHE B 1 47 ? -0.329 15.75 12.477 1 97.62 47 PHE B O 1
ATOM 1627 N N . ASN B 1 48 ? -0.865 17.016 10.547 1 96.88 48 ASN B N 1
ATOM 1628 C CA . ASN B 1 48 ? -2.096 17.547 11.125 1 96.88 48 ASN B CA 1
ATOM 1629 C C . ASN B 1 48 ? -3.326 16.844 10.57 1 96.88 48 ASN B C 1
ATOM 1631 O O . ASN B 1 48 ? -3.4 16.547 9.375 1 96.88 48 ASN B O 1
ATOM 1635 N N . ILE B 1 49 ? -4.203 16.516 11.461 1 97.31 49 ILE B N 1
ATOM 1636 C CA . ILE B 1 49 ? -5.488 15.938 11.086 1 97.31 49 ILE B CA 1
ATOM 1637 C C . ILE B 1 49 ? -6.625 16.812 11.609 1 97.31 49 ILE B C 1
ATOM 1639 O O . ILE B 1 49 ? -6.602 17.25 12.758 1 97.31 49 ILE B O 1
ATOM 1643 N N . SER B 1 50 ? -7.555 17.062 10.664 1 96.38 50 SER B N 1
ATOM 1644 C CA . SER B 1 50 ? -8.719 17.859 11.023 1 96.38 50 SER B CA 1
ATOM 1645 C C . SER B 1 50 ? -10 17.25 10.461 1 96.38 50 SER B C 1
ATOM 1647 O O . SER B 1 50 ? -10.109 17.047 9.25 1 96.38 50 SER B O 1
ATOM 1649 N N . PRO B 1 51 ? -11.055 17.125 11.156 1 95.19 51 PRO B N 1
ATOM 1650 C CA . PRO B 1 51 ? -11.047 17.188 12.617 1 95.19 51 PRO B CA 1
ATOM 1651 C C . PRO B 1 51 ? -10.297 16.031 13.258 1 95.19 51 PRO B C 1
ATOM 1653 O O . PRO B 1 51 ? -10.094 14.992 12.617 1 95.19 51 PRO B O 1
ATOM 1656 N N . CYS B 1 52 ? -9.758 16.266 14.469 1 94.06 52 CYS B N 1
ATOM 1657 C CA . CYS B 1 52 ? -9.133 15.227 15.266 1 94.06 52 CYS B CA 1
ATOM 1658 C C . CYS B 1 52 ? -9.695 15.211 16.688 1 94.06 52 CYS B C 1
ATOM 1660 O O . CYS B 1 52 ? -9.336 16.062 17.5 1 94.06 52 CYS B O 1
ATOM 1662 N N . ASN B 1 53 ? -10.523 14.266 16.859 1 87.88 53 ASN B N 1
ATOM 1663 C CA . ASN B 1 53 ? -11.039 14.008 18.188 1 87.88 53 ASN B CA 1
ATOM 1664 C C . ASN B 1 53 ? -10.273 12.875 18.875 1 87.88 53 ASN B C 1
ATOM 1666 O O . ASN B 1 53 ? -9.898 11.898 18.219 1 87.88 53 ASN B O 1
ATOM 1670 N N . ARG B 1 54 ? -9.891 13.109 20.125 1 86.06 54 ARG B N 1
ATOM 1671 C CA . ARG B 1 54 ? -9.188 12.086 20.891 1 86.06 54 ARG B CA 1
ATOM 1672 C C . ARG B 1 54 ? -9.945 11.742 22.172 1 86.06 54 ARG B C 1
ATOM 1674 O O . ARG B 1 54 ? -10.68 12.57 22.703 1 86.06 54 ARG B O 1
ATOM 1681 N N . LYS B 1 55 ? -9.727 10.516 22.516 1 77.94 55 LYS B N 1
ATOM 1682 C CA . LYS B 1 55 ? -10.328 10.141 23.797 1 77.94 55 LYS B CA 1
ATOM 1683 C C . LYS B 1 55 ? -9.734 10.945 24.938 1 77.94 55 LYS B C 1
ATOM 1685 O O . LYS B 1 55 ? -10.461 11.438 25.812 1 77.94 55 LYS B O 1
ATOM 1690 N N . ASN B 1 56 ? -8.453 10.945 24.844 1 77.81 56 ASN B N 1
ATOM 1691 C CA . ASN B 1 56 ? -7.734 11.781 25.797 1 77.81 56 ASN B CA 1
ATOM 1692 C C . ASN B 1 56 ? -6.969 12.898 25.094 1 77.81 56 ASN B C 1
ATOM 1694 O O . ASN B 1 56 ? -5.898 12.672 24.531 1 77.81 56 ASN B O 1
ATOM 1698 N N . ASP B 1 57 ? -7.395 14.055 25.156 1 70.75 57 ASP B N 1
ATOM 1699 C CA . ASP B 1 57 ? -6.875 15.203 24.422 1 70.75 57 ASP B CA 1
ATOM 1700 C C . ASP B 1 57 ? -5.453 15.547 24.859 1 70.75 57 ASP B C 1
ATOM 1702 O O . ASP B 1 57 ? -4.688 16.141 24.109 1 70.75 57 ASP B O 1
ATOM 1706 N N . SER B 1 58 ? -5.215 15.086 26.031 1 72.5 58 SER B N 1
ATOM 1707 C CA . SER B 1 58 ? -3.928 15.508 26.578 1 72.5 58 SER B CA 1
ATOM 1708 C C . SER B 1 58 ? -2.803 14.602 26.094 1 72.5 58 SER B C 1
ATOM 1710 O O . SER B 1 58 ? -1.624 14.938 26.219 1 72.5 58 SER B O 1
ATOM 1712 N N . ASP B 1 59 ? -3.082 13.5 25.531 1 77.5 59 ASP B N 1
ATOM 1713 C CA . ASP B 1 59 ? -2.072 12.539 25.109 1 77.5 59 ASP B CA 1
ATOM 1714 C C . ASP B 1 59 ? -1.833 12.609 23.609 1 77.5 59 ASP B C 1
ATOM 1716 O O . ASP B 1 59 ? -2.639 12.109 22.828 1 77.5 59 ASP B O 1
ATOM 1720 N N . ILE B 1 60 ? -0.695 13.172 23.219 1 73.69 60 ILE B N 1
ATOM 1721 C CA . ILE B 1 60 ? -0.359 13.391 21.812 1 73.69 60 ILE B CA 1
ATOM 1722 C C . ILE B 1 60 ? -0.214 12.047 21.109 1 73.69 60 ILE B C 1
ATOM 1724 O O . ILE B 1 60 ? -0.355 11.969 19.891 1 73.69 60 ILE B O 1
ATOM 1728 N N . ASN B 1 61 ? 0.05 11.023 21.875 1 81.75 61 ASN B N 1
ATOM 1729 C CA . ASN B 1 61 ? 0.256 9.711 21.281 1 81.75 61 ASN B CA 1
ATOM 1730 C C . ASN B 1 61 ? -1.067 8.984 21.047 1 81.75 61 ASN B C 1
ATOM 1732 O O . ASN B 1 61 ? -1.104 7.945 20.375 1 81.75 61 ASN B O 1
ATOM 1736 N N . GLU B 1 62 ? -2.057 9.672 21.578 1 88.19 62 GLU B N 1
ATOM 1737 C CA . GLU B 1 62 ? -3.375 9.078 21.359 1 88.19 62 GLU B CA 1
ATOM 1738 C C . GLU B 1 62 ? -3.844 9.297 19.922 1 88.19 62 GLU B C 1
ATOM 1740 O O . GLU B 1 62 ? -3.799 10.414 19.422 1 88.19 62 GLU B O 1
ATOM 1745 N N . PRO B 1 63 ? -4.238 8.297 19.25 1 93.69 63 PRO B N 1
ATOM 1746 C CA . PRO B 1 63 ? -4.68 8.43 17.859 1 93.69 63 PRO B CA 1
ATOM 1747 C C . PRO B 1 63 ? -5.98 9.211 17.719 1 93.69 63 PRO B C 1
ATOM 1749 O O . PRO B 1 63 ? -6.832 9.164 18.609 1 93.69 63 PRO B O 1
ATOM 1752 N N . CYS B 1 64 ? -6.066 9.977 16.594 1 95.06 64 CYS B N 1
ATOM 1753 C CA . CYS B 1 64 ? -7.344 10.602 16.266 1 95.06 64 CYS B CA 1
ATOM 1754 C C . CYS B 1 64 ? -8.422 9.547 16.016 1 95.06 64 CYS B C 1
ATOM 1756 O O . CYS B 1 64 ? -8.156 8.523 15.383 1 95.06 64 CYS B O 1
ATOM 1758 N N . GLU B 1 65 ? -9.617 9.852 16.469 1 93.38 65 GLU B N 1
ATOM 1759 C CA . GLU B 1 65 ? -10.75 8.969 16.234 1 93.38 65 GLU B CA 1
ATOM 1760 C C . GLU B 1 65 ? -11.484 9.344 14.953 1 93.38 65 GLU B C 1
ATOM 1762 O O . GLU B 1 65 ? -11.984 10.461 14.828 1 93.38 65 GLU B O 1
ATOM 1767 N N . PHE B 1 66 ? -11.57 8.398 14.055 1 94.44 66 PHE B N 1
ATOM 1768 C CA . PHE B 1 66 ? -12.25 8.594 12.781 1 94.44 66 PHE B CA 1
ATOM 1769 C C . PHE B 1 66 ? -13.641 7.973 12.805 1 94.44 66 PHE B C 1
ATOM 1771 O O . PHE B 1 66 ? -13.93 7.121 13.648 1 94.44 66 PHE B O 1
ATOM 1778 N N . SER B 1 67 ? -14.469 8.516 11.844 1 92.94 67 SER B N 1
ATOM 1779 C CA . SER B 1 67 ? -15.805 7.973 11.633 1 92.94 67 SER B CA 1
ATOM 1780 C C . SER B 1 67 ? -16.031 7.598 10.172 1 92.94 67 SER B C 1
ATOM 1782 O O . SER B 1 67 ? -15.539 8.281 9.273 1 92.94 67 SER B O 1
ATOM 1784 N N . TYR B 1 68 ? -16.828 6.516 9.984 1 91.69 68 TYR B N 1
ATOM 1785 C CA . TYR B 1 68 ? -17.125 6.086 8.625 1 91.69 68 TYR B CA 1
ATOM 1786 C C . TYR B 1 68 ? -17.953 7.133 7.887 1 91.69 68 TYR B C 1
ATOM 1788 O O . TYR B 1 68 ? -18.859 7.727 8.461 1 91.69 68 TYR B O 1
ATOM 1796 N N . GLY B 1 69 ? -17.594 7.332 6.637 1 92.38 69 GLY B N 1
ATOM 1797 C CA . GLY B 1 69 ? -18.359 8.234 5.789 1 92.38 69 GLY B CA 1
ATOM 1798 C C . GLY B 1 69 ? -18.047 9.695 6.047 1 92.38 69 GLY B C 1
ATOM 1799 O O . GLY B 1 69 ? -18.734 10.578 5.52 1 92.38 69 GLY B O 1
ATOM 1800 N N . PHE B 1 70 ? -17.141 9.969 6.863 1 94.5 70 PHE B N 1
ATOM 1801 C CA . PHE B 1 70 ? -16.828 11.352 7.223 1 94.5 70 PHE B CA 1
ATOM 1802 C C . PHE B 1 70 ? -15.609 11.844 6.461 1 94.5 70 PHE B C 1
ATOM 1804 O O . PHE B 1 70 ? -14.852 11.047 5.906 1 94.5 70 PHE B O 1
ATOM 1811 N N . ASN B 1 71 ? -15.492 13.102 6.477 1 96.31 71 ASN B N 1
ATOM 1812 C CA . ASN B 1 71 ? -14.383 13.766 5.801 1 96.31 71 ASN B CA 1
ATOM 1813 C C . ASN B 1 71 ? -13.336 14.25 6.797 1 96.31 71 ASN B C 1
ATOM 1815 O O . ASN B 1 71 ? -13.672 14.75 7.871 1 96.31 71 ASN B O 1
ATOM 1819 N N . TYR B 1 72 ? -12.109 14.102 6.426 1 97.12 72 TYR B N 1
ATOM 1820 C CA . TYR B 1 72 ? -10.969 14.609 7.188 1 97.12 72 TYR B CA 1
ATOM 1821 C C . TYR B 1 72 ? -9.977 15.312 6.273 1 97.12 72 TYR B C 1
ATOM 1823 O O . TYR B 1 72 ? -9.789 14.914 5.121 1 97.12 72 TYR B O 1
ATOM 1831 N N . THR B 1 73 ? -9.43 16.312 6.766 1 98.19 73 THR B N 1
ATOM 1832 C CA . THR B 1 73 ? -8.32 16.984 6.078 1 98.19 73 THR B CA 1
ATOM 1833 C C . THR B 1 73 ? -6.992 16.625 6.73 1 98.19 73 THR B C 1
ATOM 1835 O O . THR B 1 73 ? -6.809 16.828 7.934 1 98.19 73 THR B O 1
ATOM 1838 N N . ILE B 1 74 ? -6.102 16.078 6.004 1 98.44 74 ILE B N 1
ATOM 1839 C CA . ILE B 1 74 ? -4.762 15.742 6.469 1 98.44 74 ILE B CA 1
ATOM 1840 C C . ILE B 1 74 ? -3.742 16.703 5.855 1 98.44 74 ILE B C 1
ATOM 1842 O O . ILE B 1 74 ? -3.682 16.859 4.633 1 98.44 74 ILE B O 1
ATOM 1846 N N . LYS B 1 75 ? -2.986 17.344 6.66 1 98.56 75 LYS 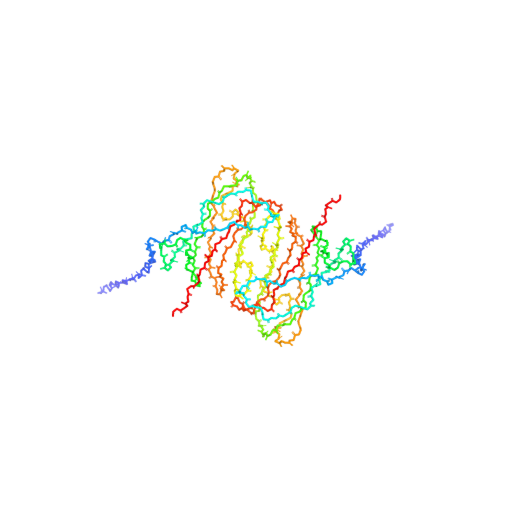B N 1
ATOM 1847 C CA . LYS B 1 75 ? -1.95 18.266 6.207 1 98.56 75 LYS B CA 1
ATOM 1848 C C . LYS B 1 75 ? -0.582 17.859 6.75 1 98.56 75 LYS B C 1
ATOM 1850 O O . LYS B 1 75 ? -0.402 17.734 7.961 1 98.56 75 LYS B O 1
ATOM 1855 N N . ILE B 1 76 ? 0.318 17.703 5.91 1 98.75 76 ILE B N 1
ATOM 1856 C CA . ILE B 1 76 ? 1.679 17.328 6.277 1 98.75 76 ILE B CA 1
ATOM 1857 C C . ILE B 1 76 ? 2.652 18.422 5.859 1 98.75 76 ILE B C 1
ATOM 1859 O O . ILE B 1 76 ? 2.771 18.734 4.672 1 98.75 76 ILE B O 1
ATOM 1863 N N . ASP B 1 77 ? 3.291 18.984 6.848 1 98.81 77 ASP B N 1
ATOM 1864 C CA . ASP B 1 77 ? 4.375 19.922 6.57 1 98.81 77 ASP B CA 1
ATOM 1865 C C . ASP B 1 77 ? 5.695 19.172 6.352 1 98.81 77 ASP B C 1
ATOM 1867 O O . ASP B 1 77 ? 6.078 18.328 7.16 1 98.81 77 ASP B O 1
ATOM 1871 N N . PHE B 1 78 ? 6.352 19.531 5.328 1 98.75 78 PHE B N 1
ATOM 1872 C CA . PHE B 1 78 ? 7.59 18.828 5.047 1 98.75 78 PHE B CA 1
ATOM 1873 C C . PHE B 1 78 ? 8.586 19.719 4.324 1 98.75 78 PHE B C 1
ATOM 1875 O O . PHE B 1 78 ? 8.211 20.781 3.812 1 98.75 78 PHE B O 1
ATOM 1882 N N . THR B 1 79 ? 9.805 19.391 4.414 1 98.81 79 THR B N 1
ATOM 1883 C CA . THR B 1 79 ? 10.883 20.016 3.654 1 98.81 79 THR B CA 1
ATOM 1884 C C . THR B 1 79 ? 11.695 18.953 2.904 1 98.81 79 THR B C 1
ATOM 1886 O O . THR B 1 79 ? 12.266 18.047 3.518 1 98.81 79 THR B O 1
ATOM 1889 N N . SER B 1 80 ? 11.672 19.062 1.59 1 98.56 80 SER B N 1
ATOM 1890 C CA . SER B 1 80 ? 12.453 18.156 0.751 1 98.56 80 SER B CA 1
ATOM 1891 C C . SER B 1 80 ? 13.852 18.703 0.49 1 98.56 80 SER B C 1
ATOM 1893 O O . SER B 1 80 ? 14.023 19.922 0.345 1 98.56 80 SER B O 1
ATOM 1895 N N . GLU B 1 81 ? 14.797 17.781 0.397 1 98.44 81 GLU B N 1
ATOM 1896 C CA . GLU B 1 81 ? 16.156 18.172 0.009 1 98.44 81 GLU B CA 1
ATOM 1897 C C . GLU B 1 81 ? 16.281 18.281 -1.508 1 98.44 81 GLU B C 1
ATOM 1899 O O . GLU B 1 81 ? 17.281 18.781 -2.018 1 98.44 81 GLU B O 1
ATOM 1904 N N . LEU B 1 82 ? 15.266 17.828 -2.223 1 98.38 82 LEU B N 1
ATOM 1905 C CA . LEU B 1 82 ? 15.289 17.766 -3.68 1 98.38 82 LEU B CA 1
ATOM 1906 C C . LEU B 1 82 ? 14.164 18.609 -4.285 1 98.38 82 LEU B C 1
ATOM 1908 O O . LEU B 1 82 ? 13.094 18.719 -3.695 1 98.38 82 LEU B O 1
ATOM 1912 N N . ASP B 1 83 ? 14.445 19.172 -5.477 1 98.56 83 ASP B N 1
ATOM 1913 C CA . ASP B 1 83 ? 13.367 19.703 -6.301 1 98.56 83 ASP B CA 1
ATOM 1914 C C . ASP B 1 83 ? 12.539 18.578 -6.918 1 98.56 83 ASP B C 1
ATOM 1916 O O . ASP B 1 83 ? 13.047 17.484 -7.164 1 98.56 83 ASP B O 1
ATOM 1920 N N . ALA B 1 84 ? 11.305 18.844 -7.137 1 98.31 84 ALA B N 1
ATOM 1921 C CA . ALA B 1 84 ? 10.469 17.875 -7.84 1 98.31 84 ALA B CA 1
ATOM 1922 C C . ALA B 1 84 ? 9.422 18.578 -8.695 1 98.31 84 ALA B C 1
ATOM 1924 O O . ALA B 1 84 ? 8.609 19.359 -8.188 1 98.31 84 ALA B O 1
ATOM 1925 N N . HIS B 1 85 ? 9.383 18.281 -9.953 1 97.88 85 HIS B N 1
ATOM 1926 C CA . HIS B 1 85 ? 8.445 18.906 -10.883 1 97.88 85 HIS B CA 1
ATOM 1927 C C . HIS B 1 85 ? 7.199 18.031 -11.062 1 97.88 85 HIS B C 1
ATOM 1929 O O . HIS B 1 85 ? 6.094 18.562 -11.219 1 97.88 85 HIS B O 1
ATOM 1935 N N . GLN B 1 86 ? 7.418 16.797 -11.047 1 96.19 86 GLN B N 1
ATOM 1936 C CA . GLN B 1 86 ? 6.316 15.852 -11.211 1 96.19 86 GLN B CA 1
ATOM 1937 C C . GLN B 1 86 ? 6.359 14.758 -10.148 1 96.19 86 GLN B C 1
ATOM 1939 O O . GLN B 1 86 ? 6.426 13.57 -10.469 1 96.19 86 GLN B O 1
ATOM 1944 N N . PRO B 1 87 ? 6.203 15.133 -8.898 1 97.25 87 PRO B N 1
ATOM 1945 C CA . PRO B 1 87 ? 6.254 14.148 -7.82 1 97.25 87 PRO B CA 1
ATOM 1946 C C . PRO B 1 87 ? 5.055 13.203 -7.828 1 97.25 87 PRO B C 1
ATOM 1948 O O . PRO B 1 87 ? 3.994 13.547 -8.359 1 97.25 87 PRO B O 1
ATOM 1951 N N . ARG B 1 88 ? 5.234 12.047 -7.254 1 93.88 88 ARG B N 1
ATOM 1952 C CA . ARG B 1 88 ? 4.172 11.055 -7.113 1 93.88 88 ARG B CA 1
ATOM 1953 C C . ARG B 1 88 ? 3.705 10.953 -5.668 1 93.88 88 ARG B C 1
ATOM 1955 O O . ARG B 1 88 ? 4.461 11.258 -4.742 1 93.88 88 ARG B O 1
ATOM 1962 N N . SER B 1 89 ? 2.416 10.453 -5.547 1 96.19 89 SER B N 1
ATOM 1963 C CA . SER B 1 89 ? 1.812 10.312 -4.227 1 96.19 89 SER B CA 1
ATOM 1964 C C . SER B 1 89 ? 1.209 8.93 -4.039 1 96.19 89 SER B C 1
ATOM 1966 O O . SER B 1 89 ? 0.708 8.328 -4.992 1 96.19 89 SER B O 1
ATOM 1968 N N . SER B 1 90 ? 1.291 8.406 -2.793 1 95.69 90 SER B N 1
ATOM 1969 C CA . SER B 1 90 ? 0.672 7.145 -2.412 1 95.69 90 SER B CA 1
ATOM 1970 C C . SER B 1 90 ? 0.105 7.207 -0.998 1 95.69 90 SER B C 1
ATOM 1972 O O . SER B 1 90 ? 0.792 7.633 -0.067 1 95.69 90 SER B O 1
ATOM 1974 N N . LEU B 1 91 ? -1.139 6.727 -0.889 1 97.19 91 LEU B N 1
ATOM 1975 C CA . LEU B 1 91 ? -1.803 6.535 0.396 1 97.19 91 LEU B CA 1
ATOM 1976 C C . LEU B 1 91 ? -2.094 5.059 0.644 1 97.19 91 LEU B C 1
ATOM 1978 O O . LEU B 1 91 ? -2.834 4.43 -0.117 1 97.19 91 LEU B O 1
ATOM 1982 N N . ILE B 1 92 ? -1.488 4.531 1.686 1 95.81 92 ILE B N 1
ATOM 1983 C CA . ILE B 1 92 ? -1.69 3.15 2.107 1 95.81 92 ILE B CA 1
ATOM 1984 C C . ILE B 1 92 ? -2.455 3.121 3.43 1 95.81 92 ILE B C 1
ATOM 1986 O O . ILE B 1 92 ? -2.084 3.807 4.383 1 95.81 92 ILE B O 1
ATOM 1990 N N . ALA B 1 93 ? -3.52 2.35 3.488 1 94.88 93 ALA B N 1
ATOM 1991 C CA . ALA B 1 93 ? -4.254 2.061 4.719 1 94.88 93 ALA B CA 1
ATOM 1992 C C . ALA B 1 93 ? -3.758 0.771 5.363 1 94.88 93 ALA B C 1
ATOM 1994 O O . ALA B 1 93 ? -3.799 -0.296 4.746 1 94.88 93 ALA B O 1
ATOM 1995 N N . GLY B 1 94 ? -3.301 0.933 6.59 1 92.5 94 GLY B N 1
ATOM 1996 C CA . GLY B 1 94 ? -2.902 -0.226 7.371 1 92.5 94 GLY B CA 1
ATOM 1997 C C . GLY B 1 94 ? -4.016 -0.764 8.25 1 92.5 94 GLY B C 1
ATOM 1998 O O . GLY B 1 94 ? -4.648 -0.008 8.992 1 92.5 94 GLY B O 1
ATOM 1999 N N . ASP B 1 95 ? -4.309 -2.002 8.227 1 90.75 95 ASP B N 1
ATOM 2000 C CA . ASP B 1 95 ? -5.312 -2.646 9.062 1 90.75 95 ASP B CA 1
ATOM 2001 C C . ASP B 1 95 ? -4.723 -3.842 9.805 1 90.75 95 ASP B C 1
ATOM 2003 O O . ASP B 1 95 ? -4.383 -4.855 9.195 1 90.75 95 ASP B O 1
ATOM 2007 N N . SER B 1 96 ? -4.609 -3.691 11.102 1 88 96 SER B N 1
ATOM 2008 C CA . SER B 1 96 ? -4.004 -4.746 11.914 1 88 96 SER B CA 1
ATOM 2009 C C . SER B 1 96 ? -4.82 -6.031 11.852 1 88 96 SER B C 1
ATOM 2011 O O . SER B 1 96 ? -4.316 -7.105 12.18 1 88 96 SER B O 1
ATOM 2013 N N . GLU B 1 97 ? -6.102 -5.875 11.508 1 84 97 GLU B N 1
ATOM 2014 C CA . GLU B 1 97 ? -6.98 -7.039 11.453 1 84 97 GLU B CA 1
ATOM 2015 C C . GLU B 1 97 ? -7.016 -7.641 10.055 1 84 97 GLU B C 1
ATOM 2017 O O . GLU B 1 97 ? -6.969 -8.859 9.898 1 84 97 GLU B O 1
ATOM 2022 N N . GLU B 1 98 ? -7 -6.789 9.008 1 86.06 98 GLU B N 1
ATOM 2023 C CA . GLU B 1 98 ? -7.258 -7.266 7.652 1 86.06 98 GLU B CA 1
ATOM 2024 C C . GLU B 1 98 ? -6.016 -7.148 6.777 1 86.06 98 GLU B C 1
ATOM 2026 O O . GLU B 1 98 ? -5.984 -7.664 5.656 1 86.06 98 GLU B O 1
ATOM 2031 N N . GLY B 1 99 ? -4.938 -6.543 7.262 1 89.88 99 GLY B N 1
ATOM 2032 C CA . GLY B 1 99 ? -3.736 -6.309 6.477 1 89.88 99 GLY B CA 1
ATOM 2033 C C . GLY B 1 99 ? -3.74 -4.965 5.773 1 89.88 99 GLY B C 1
ATOM 2034 O O . GLY B 1 99 ? -4.762 -4.277 5.742 1 89.88 99 GLY B O 1
ATOM 2035 N N . PRO B 1 100 ? -2.602 -4.613 5.137 1 91.31 100 PRO B N 1
ATOM 2036 C CA . PRO B 1 100 ? -2.518 -3.316 4.457 1 91.31 100 PRO B CA 1
ATOM 2037 C C . PRO B 1 100 ? -3.129 -3.344 3.059 1 91.31 100 PRO B C 1
ATOM 2039 O O . PRO B 1 100 ? -3.164 -4.398 2.418 1 91.31 100 PRO B O 1
ATOM 2042 N N . TYR B 1 101 ? -3.539 -2.135 2.57 1 93.06 101 TYR B N 1
ATOM 2043 C CA . TYR B 1 101 ? -4.086 -2.029 1.222 1 93.06 101 TYR B CA 1
ATOM 2044 C C . TYR B 1 101 ? -3.967 -0.603 0.696 1 93.06 101 TYR B C 1
ATOM 2046 O O . TYR B 1 101 ? -3.918 0.351 1.477 1 93.06 101 TYR B O 1
ATOM 2054 N N . ALA B 1 102 ? -3.906 -0.489 -0.595 1 93.94 102 ALA B N 1
ATOM 2055 C CA . ALA B 1 102 ? -3.943 0.827 -1.229 1 93.94 102 ALA B CA 1
ATOM 2056 C C . ALA B 1 102 ? -5.316 1.473 -1.069 1 93.94 102 ALA B C 1
ATOM 2058 O O . ALA B 1 102 ? -6.336 0.881 -1.438 1 93.94 102 ALA B O 1
ATOM 2059 N N . TYR B 1 103 ? -5.246 2.742 -0.663 1 92.81 103 TYR B N 1
ATOM 2060 C CA . TYR B 1 103 ? -6.535 3.377 -0.414 1 92.81 103 TYR B CA 1
ATOM 2061 C C . TYR B 1 103 ? -7.238 3.711 -1.723 1 92.81 103 TYR B C 1
ATOM 2063 O O . TYR B 1 103 ? -6.613 4.191 -2.668 1 92.81 103 TYR B O 1
ATOM 2071 N N . SER B 1 104 ? -8.516 3.504 -1.695 1 87.44 104 SER B N 1
ATOM 2072 C CA . SER B 1 104 ? -9.305 3.66 -2.914 1 87.44 104 SER B CA 1
ATOM 2073 C C . SER B 1 104 ? -9.555 5.133 -3.227 1 87.44 104 SER B C 1
ATOM 2075 O O . SER B 1 104 ? -9.719 5.945 -2.314 1 87.44 104 SER B O 1
ATOM 2077 N N . GLY B 1 105 ? -9.531 5.492 -4.551 1 87.88 105 GLY B N 1
ATOM 2078 C CA . GLY B 1 105 ? -9.961 6.82 -4.957 1 87.88 105 GLY B CA 1
ATOM 2079 C C . GLY B 1 105 ? -8.828 7.828 -5 1 87.88 105 GLY B C 1
ATOM 2080 O O . GLY B 1 105 ? -9 8.945 -5.477 1 87.88 105 GLY B O 1
ATOM 2081 N N . GLN B 1 106 ? -7.656 7.488 -4.582 1 92.19 106 GLN B N 1
ATOM 2082 C CA . GLN B 1 106 ? -6.543 8.43 -4.539 1 92.19 106 GLN B CA 1
ATOM 2083 C C . GLN B 1 106 ? -5.996 8.695 -5.941 1 92.19 106 GLN B C 1
ATOM 2085 O O . GLN B 1 106 ? -6.078 7.836 -6.82 1 92.19 106 GLN B O 1
ATOM 2090 N N . SER B 1 107 ? -5.469 9.977 -6.195 1 93.31 107 SER B N 1
ATOM 2091 C CA . SER B 1 107 ? -4.598 10.258 -7.332 1 93.31 107 SER B CA 1
ATOM 2092 C C . SER B 1 107 ? -3.139 9.984 -6.988 1 93.31 107 SER B C 1
ATOM 2094 O O . SER B 1 107 ? -2.688 10.273 -5.879 1 93.31 107 SER B O 1
ATOM 2096 N N . PHE B 1 108 ? -2.363 9.523 -7.992 1 91.56 108 PHE B N 1
ATOM 2097 C CA . PHE B 1 108 ? -0.947 9.281 -7.742 1 91.56 108 PHE B CA 1
ATOM 2098 C C . PHE B 1 108 ? -0.121 10.516 -8.07 1 91.56 108 PHE B C 1
ATOM 2100 O O . PHE B 1 108 ? 1.097 10.523 -7.875 1 91.56 108 PHE B O 1
ATOM 2107 N N . GLU B 1 109 ? -0.838 11.594 -8.523 1 94.69 109 GLU B N 1
ATOM 2108 C CA . GLU B 1 109 ? -0.184 12.867 -8.805 1 94.69 109 GLU B CA 1
ATOM 2109 C C . GLU B 1 109 ? -0.096 13.727 -7.547 1 94.69 109 GLU B C 1
ATOM 2111 O O . GLU B 1 109 ? -1.074 14.367 -7.156 1 94.69 109 GLU B O 1
ATOM 2116 N N . ALA B 1 110 ? 1.085 13.945 -7.074 1 97.75 110 ALA B N 1
ATOM 2117 C CA . ALA B 1 110 ? 1.273 14.648 -5.809 1 97.75 110 ALA B CA 1
ATOM 2118 C C . ALA B 1 110 ? 0.903 16.125 -5.938 1 97.75 110 ALA B C 1
ATOM 2120 O O . ALA B 1 110 ? 0.53 16.766 -4.953 1 97.75 110 ALA B O 1
ATOM 2121 N N . CYS B 1 111 ? 0.97 16.672 -7.047 1 98.69 111 CYS B N 1
ATOM 2122 C CA . CYS B 1 111 ? 0.723 18.094 -7.238 1 98.69 111 CYS B CA 1
ATOM 2123 C C . CYS B 1 111 ? -0.765 18.406 -7.129 1 98.69 111 CYS B C 1
ATOM 2125 O O . CYS B 1 111 ? -1.153 19.578 -7.07 1 98.69 111 CYS B O 1
ATOM 2127 N N . ARG B 1 112 ? -1.577 17.438 -7.031 1 98.12 112 ARG B N 1
ATOM 2128 C CA . ARG B 1 112 ? -2.977 17.656 -6.68 1 98.12 112 ARG B CA 1
ATOM 2129 C C . ARG B 1 112 ? -3.119 18 -5.199 1 98.12 112 ARG B C 1
ATOM 2131 O O . ARG B 1 112 ? -4.156 18.516 -4.773 1 98.12 112 ARG B O 1
ATOM 2138 N N . TYR B 1 113 ? -2.086 17.703 -4.426 1 98.62 113 TYR B N 1
ATOM 2139 C CA . TYR B 1 113 ? -2.174 17.828 -2.975 1 98.62 113 TYR B CA 1
ATOM 2140 C C . TYR B 1 113 ? -1.148 18.828 -2.449 1 98.62 113 TYR B C 1
ATOM 2142 O O . TYR B 1 113 ? -1.111 19.109 -1.251 1 98.62 113 TYR B O 1
ATOM 2150 N N . ALA B 1 114 ? -0.299 19.312 -3.322 1 98.62 114 ALA B N 1
ATOM 2151 C CA . ALA B 1 114 ? 0.734 20.266 -2.945 1 98.62 114 ALA B CA 1
ATOM 2152 C C . ALA B 1 114 ? 1.018 21.234 -4.086 1 98.62 114 ALA B C 1
ATOM 2154 O O . ALA B 1 114 ? 0.735 20.938 -5.25 1 98.62 114 ALA B O 1
ATOM 2155 N N . SER B 1 115 ? 1.587 22.453 -3.723 1 98.19 115 SER B N 1
ATOM 2156 C CA . SER B 1 115 ? 2.014 23.391 -4.746 1 98.19 115 SER B CA 1
ATOM 2157 C C . SER B 1 115 ? 3.264 22.906 -5.469 1 98.19 115 SER B C 1
ATOM 2159 O O . SER B 1 115 ? 4.223 22.469 -4.832 1 98.19 115 SER B O 1
ATOM 2161 N N . CYS B 1 116 ? 3.244 23.078 -6.77 1 98.38 116 CYS B N 1
ATOM 2162 C CA . CYS B 1 116 ? 4.379 22.641 -7.57 1 98.38 116 CYS B CA 1
ATOM 2163 C C . CYS B 1 116 ? 4.887 23.766 -8.461 1 98.38 116 CYS B C 1
ATOM 2165 O O . CYS B 1 116 ? 4.117 24.641 -8.859 1 98.38 116 CYS B O 1
ATOM 2167 N N . PRO B 1 117 ? 6.164 23.516 -8.883 1 98.5 117 PRO B N 1
ATOM 2168 C CA . PRO B 1 117 ? 7.078 22.453 -8.453 1 98.5 117 PRO B CA 1
ATOM 2169 C C . PRO B 1 117 ? 7.441 22.547 -6.973 1 98.5 117 PRO B C 1
ATOM 2171 O O . PRO B 1 117 ? 7.418 23.641 -6.398 1 98.5 117 PRO B O 1
ATOM 2174 N N . ILE B 1 118 ? 7.676 21.391 -6.355 1 98.75 118 ILE B N 1
ATOM 2175 C CA . ILE B 1 118 ? 8.266 21.391 -5.023 1 98.75 118 ILE B CA 1
ATOM 2176 C C . ILE B 1 118 ? 9.711 21.859 -5.094 1 98.75 118 ILE B C 1
ATOM 2178 O O . ILE B 1 118 ? 10.484 21.375 -5.93 1 98.75 118 ILE B O 1
ATOM 2182 N N . ARG B 1 119 ? 10.094 22.797 -4.203 1 98.62 119 ARG B N 1
ATOM 2183 C CA . ARG B 1 119 ? 11.438 23.375 -4.215 1 98.62 119 ARG B CA 1
ATOM 2184 C C . ARG B 1 119 ? 12.273 22.812 -3.07 1 98.62 119 ARG B C 1
ATOM 2186 O O . ARG B 1 119 ? 11.797 22.703 -1.94 1 98.62 119 ARG B O 1
ATOM 2193 N N . ALA B 1 120 ? 13.555 22.547 -3.424 1 98.69 120 ALA B N 1
ATOM 2194 C CA . ALA B 1 120 ? 14.484 22.016 -2.432 1 98.69 120 ALA B CA 1
ATOM 2195 C C . ALA B 1 120 ? 14.68 23 -1.28 1 98.69 120 ALA B C 1
ATOM 2197 O O . ALA B 1 120 ? 14.82 24.203 -1.503 1 98.69 120 ALA B O 1
ATOM 2198 N N . ASN B 1 121 ? 14.609 22.438 -0.065 1 98.56 121 ASN B N 1
ATOM 2199 C CA . ASN B 1 121 ? 14.945 23.125 1.169 1 98.56 121 ASN B CA 1
ATOM 2200 C C . ASN B 1 121 ? 13.961 24.266 1.461 1 98.56 121 ASN B C 1
ATOM 2202 O O . ASN B 1 121 ? 14.297 25.219 2.152 1 98.56 121 ASN B O 1
ATOM 2206 N N . VAL B 1 122 ? 12.836 24.25 0.839 1 98.5 122 VAL B N 1
ATOM 2207 C CA . VAL B 1 122 ? 11.727 25.156 1.147 1 98.5 122 VAL B CA 1
ATOM 2208 C C . VAL B 1 122 ? 10.578 24.359 1.78 1 98.5 122 VAL B C 1
ATOM 2210 O O . VAL B 1 122 ? 10.164 23.328 1.252 1 98.5 122 VAL B O 1
ATOM 2213 N N . LYS B 1 123 ? 10.156 24.781 2.859 1 98.62 123 LYS B N 1
ATOM 2214 C CA . LYS B 1 123 ? 9.023 24.141 3.514 1 98.62 123 LYS B CA 1
ATOM 2215 C C . LYS B 1 123 ? 7.797 24.125 2.602 1 98.62 123 LYS B C 1
ATOM 2217 O O . LYS B 1 123 ? 7.492 25.125 1.943 1 98.62 123 LYS B O 1
ATOM 2222 N N . ALA B 1 124 ? 7.172 23.016 2.504 1 98.69 124 ALA B N 1
ATOM 2223 C CA . ALA B 1 124 ? 5.961 22.844 1.709 1 98.69 124 ALA B CA 1
ATOM 2224 C C . ALA B 1 124 ? 4.887 22.109 2.508 1 98.69 124 ALA B C 1
ATOM 2226 O O . ALA B 1 124 ? 5.164 21.562 3.576 1 98.69 124 ALA B O 1
ATOM 2227 N N . VAL B 1 125 ? 3.65 22.156 1.977 1 98.81 125 VAL B N 1
ATOM 2228 C CA . VAL B 1 125 ? 2.523 21.516 2.645 1 98.81 125 VAL B CA 1
ATOM 2229 C C . VAL B 1 125 ? 1.828 20.547 1.68 1 98.81 125 VAL B C 1
ATOM 2231 O O . VAL B 1 125 ? 1.557 20.906 0.53 1 98.81 125 VAL B O 1
ATOM 2234 N N . TYR B 1 126 ? 1.693 19.375 2.082 1 98.75 126 TYR B N 1
ATOM 2235 C CA . TYR B 1 126 ? 0.876 18.359 1.419 1 98.75 126 TYR B CA 1
ATOM 2236 C C . TYR B 1 126 ? -0.486 18.234 2.092 1 98.75 126 TYR B C 1
ATOM 2238 O O . TYR B 1 126 ? -0.57 17.938 3.285 1 98.75 126 TYR B O 1
ATOM 2246 N N . THR B 1 127 ? -1.553 18.438 1.297 1 98.81 127 THR B N 1
ATOM 2247 C CA . THR B 1 127 ? -2.898 18.406 1.86 1 98.81 127 THR B CA 1
ATOM 2248 C C . THR B 1 127 ? -3.748 17.344 1.171 1 98.81 127 THR B C 1
ATOM 2250 O O . THR B 1 127 ? -3.957 17.406 -0.043 1 98.81 127 THR B O 1
ATOM 2253 N N . TYR B 1 128 ? -4.246 16.406 1.93 1 98.44 128 TYR B N 1
ATOM 2254 C CA . TYR B 1 128 ? -5.121 15.359 1.424 1 98.44 128 TYR B CA 1
ATOM 2255 C C . TYR B 1 128 ? -6.477 15.391 2.119 1 98.44 128 TYR B C 1
ATOM 2257 O O . TYR B 1 128 ? -6.551 15.352 3.35 1 98.44 128 TYR B O 1
ATOM 2265 N N . ARG B 1 129 ? -7.492 15.461 1.336 1 98.06 129 ARG B N 1
ATOM 2266 C CA . ARG B 1 129 ? -8.852 15.367 1.863 1 98.06 129 ARG B CA 1
ATOM 2267 C C . ARG B 1 129 ? -9.383 13.938 1.767 1 98.06 129 ARG B C 1
ATOM 2269 O O . ARG B 1 129 ? -9.797 13.5 0.692 1 98.06 129 ARG B O 1
ATOM 2276 N N . LEU B 1 130 ? -9.469 13.289 2.875 1 96.94 130 LEU B N 1
ATOM 2277 C CA . LEU B 1 130 ? -9.812 11.875 2.969 1 96.94 130 LEU B CA 1
ATOM 2278 C C . LEU B 1 130 ? -11.281 11.695 3.338 1 96.94 130 LEU B C 1
ATOM 2280 O O . LEU B 1 130 ? -11.734 12.211 4.359 1 96.94 130 LEU B O 1
ATOM 2284 N N . ARG B 1 131 ? -11.945 11.016 2.512 1 94.56 131 ARG B N 1
ATOM 2285 C CA . ARG B 1 131 ? -13.266 10.531 2.896 1 94.56 131 ARG B CA 1
ATOM 2286 C C . ARG B 1 131 ? -13.219 9.055 3.285 1 94.56 131 ARG B C 1
ATOM 2288 O O . ARG B 1 131 ? -12.859 8.203 2.469 1 94.56 131 ARG B O 1
ATOM 2295 N N . THR B 1 132 ? -13.57 8.852 4.504 1 93.75 132 THR B N 1
ATOM 2296 C CA . THR B 1 132 ? -13.547 7.465 4.949 1 93.75 132 THR B CA 1
ATOM 2297 C C . THR B 1 132 ? -14.695 6.676 4.312 1 93.75 132 THR B C 1
ATOM 2299 O O . THR B 1 132 ? -15.797 7.195 4.156 1 93.75 132 THR B O 1
ATOM 2302 N N . LEU B 1 133 ? -14.328 5.543 3.953 1 90.06 133 LEU B N 1
ATOM 2303 C CA . LEU B 1 133 ? -15.32 4.617 3.41 1 90.06 133 LEU B CA 1
ATOM 2304 C C . LEU B 1 133 ? -15.789 3.635 4.477 1 90.06 133 LEU B C 1
ATOM 2306 O O . LEU B 1 133 ? -15.578 3.863 5.672 1 90.06 133 LEU B O 1
ATOM 2310 N N . LEU B 1 134 ? -16.562 2.646 4.035 1 85 134 LEU B N 1
ATOM 2311 C CA . LEU B 1 134 ? -17.062 1.638 4.965 1 85 134 LEU B CA 1
ATOM 2312 C C . LEU B 1 134 ? -16 0.565 5.215 1 85 134 LEU B C 1
ATOM 2314 O O . LEU B 1 134 ? -16.328 -0.621 5.305 1 85 134 LEU B O 1
ATOM 2318 N N . SER B 1 135 ? -14.727 0.967 5.102 1 82.94 135 SER B N 1
ATOM 2319 C CA . SER B 1 135 ? -13.602 0.071 5.352 1 82.94 135 SER B CA 1
ATOM 2320 C C . SER B 1 135 ? -12.836 0.489 6.598 1 82.94 135 SER B C 1
ATOM 2322 O O . SER B 1 135 ? -12.648 1.681 6.848 1 82.94 135 SER B O 1
ATOM 2324 N N . HIS B 1 136 ? -12.477 -0.48 7.32 1 85.75 136 HIS B N 1
ATOM 2325 C CA . HIS B 1 136 ? -11.742 -0.219 8.555 1 85.75 136 HIS B CA 1
ATOM 2326 C C . HIS B 1 136 ? -10.234 -0.175 8.297 1 85.75 136 HIS B C 1
ATOM 2328 O O . HIS B 1 136 ? -9.719 -0.936 7.48 1 85.75 136 HIS B O 1
ATOM 2334 N N . PHE B 1 137 ? -9.508 0.5 9.023 1 92.19 137 PHE B N 1
ATOM 2335 C CA . PHE B 1 137 ? -8.062 0.577 9.125 1 92.19 137 PHE B CA 1
ATOM 2336 C C . PHE B 1 137 ? -7.645 1.307 10.391 1 92.19 137 PHE B C 1
ATOM 2338 O O . PHE B 1 137 ? -8.453 2.006 11.008 1 92.19 137 PHE B O 1
ATOM 2345 N N . ASP B 1 138 ? -6.359 1.08 10.766 1 94.5 138 ASP B N 1
ATOM 2346 C CA . ASP B 1 138 ? -5.957 1.666 12.039 1 94.5 138 ASP B CA 1
ATOM 2347 C C . ASP B 1 138 ? -4.691 2.504 11.891 1 94.5 138 ASP B C 1
ATOM 2349 O O . ASP B 1 138 ? -4.086 2.912 12.883 1 94.5 138 ASP B O 1
ATOM 2353 N N . SER B 1 139 ? -4.23 2.621 10.688 1 95.25 139 SER B N 1
ATOM 2354 C CA . SER B 1 139 ? -3.145 3.549 10.383 1 95.25 139 SER B CA 1
ATOM 2355 C C . SER B 1 139 ? -3.225 4.043 8.938 1 95.25 139 SER B C 1
ATOM 2357 O O . SER B 1 139 ? -3.852 3.4 8.094 1 95.25 139 SER B O 1
ATOM 2359 N N . ILE B 1 140 ? -2.656 5.129 8.664 1 97.5 140 ILE B N 1
ATOM 2360 C CA . ILE B 1 140 ? -2.502 5.664 7.312 1 97.5 140 ILE B CA 1
ATOM 2361 C C . ILE B 1 140 ? -1.053 6.086 7.086 1 97.5 140 ILE B C 1
ATOM 2363 O O . ILE B 1 140 ? -0.397 6.59 8 1 97.5 140 ILE B O 1
ATOM 2367 N N . THR B 1 141 ? -0.531 5.82 5.922 1 96.81 141 THR B N 1
ATOM 2368 C CA . THR B 1 141 ? 0.825 6.188 5.531 1 96.81 141 THR B CA 1
ATOM 2369 C C . THR B 1 141 ? 0.825 6.91 4.188 1 96.81 141 THR B C 1
ATOM 2371 O O . THR B 1 141 ? 0.202 6.445 3.23 1 96.81 141 THR B O 1
ATOM 2374 N N . PHE B 1 142 ? 1.55 8.023 4.148 1 98.19 142 PHE B N 1
ATOM 2375 C CA . PHE B 1 142 ? 1.721 8.789 2.918 1 98.19 142 PHE B CA 1
ATOM 2376 C C . PHE B 1 142 ? 3.17 8.734 2.445 1 98.19 142 PHE B C 1
ATOM 2378 O O . PHE B 1 142 ? 4.094 8.914 3.24 1 98.19 142 PHE B O 1
ATOM 2385 N N . ASN B 1 143 ? 3.326 8.461 1.2 1 97 143 ASN B N 1
ATOM 2386 C CA . ASN B 1 143 ? 4.633 8.484 0.547 1 97 143 ASN B CA 1
ATOM 2387 C C . ASN B 1 143 ? 4.617 9.367 -0.699 1 97 143 ASN B C 1
ATOM 2389 O O . ASN B 1 143 ? 3.84 9.125 -1.625 1 97 143 ASN B O 1
ATOM 2393 N N . VAL B 1 144 ? 5.465 10.438 -0.683 1 97.56 144 VAL B N 1
ATOM 2394 C CA . VAL B 1 144 ? 5.633 11.297 -1.85 1 97.56 144 VAL B CA 1
ATOM 2395 C C . VAL B 1 144 ? 7.043 11.133 -2.41 1 97.56 144 VAL B C 1
ATOM 2397 O O . VAL B 1 144 ? 8.031 11.32 -1.692 1 97.56 144 VAL B O 1
ATOM 2400 N N . THR B 1 145 ? 7.172 10.844 -3.654 1 95 145 THR B N 1
ATOM 2401 C CA . THR B 1 145 ? 8.461 10.602 -4.289 1 95 145 THR B CA 1
ATOM 2402 C C . THR B 1 145 ? 8.758 11.656 -5.348 1 95 145 THR B C 1
ATOM 2404 O O . THR B 1 145 ? 7.836 12.281 -5.879 1 95 145 THR B O 1
ATOM 2407 N N . GLN B 1 146 ? 10.023 11.828 -5.66 1 95.69 146 GLN B N 1
ATOM 2408 C CA . GLN B 1 146 ? 10.469 12.852 -6.602 1 95.69 146 GLN B CA 1
ATOM 2409 C C . GLN B 1 146 ? 9.938 12.57 -8.008 1 95.69 146 GLN B C 1
ATOM 2411 O O . GLN B 1 146 ? 9.664 13.492 -8.766 1 95.69 146 GLN B O 1
ATOM 2416 N N . SER B 1 147 ? 9.969 11.375 -8.312 1 91.19 147 SER B N 1
ATOM 2417 C CA . SER B 1 147 ? 9.469 10.82 -9.562 1 91.19 147 SER B CA 1
ATOM 2418 C C . SER B 1 147 ? 9.008 9.375 -9.383 1 91.19 147 SER B C 1
ATOM 2420 O O . SER B 1 147 ? 8.977 8.867 -8.266 1 91.19 147 SER B O 1
ATOM 2422 N N . ILE B 1 148 ? 8.586 8.75 -10.445 1 80.62 148 ILE B N 1
ATOM 2423 C CA . ILE B 1 148 ? 8.094 7.383 -10.391 1 80.62 148 ILE B CA 1
ATOM 2424 C C . ILE B 1 148 ? 9.18 6.461 -9.836 1 80.62 148 ILE B C 1
ATOM 2426 O O . ILE B 1 148 ? 8.891 5.551 -9.062 1 80.62 148 ILE B O 1
ATOM 2430 N N . ASP B 1 149 ? 10.508 6.777 -10.102 1 78.75 149 ASP B N 1
ATOM 2431 C CA . ASP B 1 149 ? 11.625 5.949 -9.656 1 78.75 149 ASP B CA 1
ATOM 2432 C C . ASP B 1 149 ? 12.57 6.742 -8.758 1 78.75 149 ASP B C 1
ATOM 2434 O O . ASP B 1 149 ? 13.719 6.348 -8.562 1 78.75 149 ASP B O 1
ATOM 2438 N N . GLY B 1 150 ? 12.109 7.719 -8.328 1 88 150 GLY B N 1
ATOM 2439 C CA . GLY B 1 150 ? 12.977 8.578 -7.543 1 88 150 GLY B CA 1
ATOM 2440 C C . GLY B 1 150 ? 12.844 8.367 -6.047 1 88 150 GLY B C 1
ATOM 2441 O O . GLY B 1 150 ? 11.969 7.629 -5.598 1 88 150 GLY B O 1
ATOM 2442 N N . PRO B 1 151 ? 13.703 8.93 -5.316 1 93 151 PRO B N 1
ATOM 2443 C CA . PRO B 1 151 ? 13.641 8.836 -3.857 1 93 151 PRO B CA 1
ATOM 2444 C C . PRO B 1 151 ? 12.398 9.516 -3.271 1 93 151 PRO B C 1
ATOM 2446 O O . PRO B 1 151 ? 11.789 10.359 -3.928 1 93 151 PRO B O 1
ATOM 2449 N N . SER B 1 152 ? 12.086 9.164 -2.027 1 96.31 152 SER B N 1
ATOM 2450 C CA . SER B 1 152 ? 10.992 9.805 -1.31 1 96.31 152 SER B CA 1
ATOM 2451 C C . SER B 1 152 ? 11.375 11.211 -0.868 1 96.31 152 SER B C 1
ATOM 2453 O O . SER B 1 152 ? 12.477 11.438 -0.375 1 96.31 152 SER B O 1
ATOM 2455 N N . LEU B 1 153 ? 10.438 12.078 -1.168 1 97.94 153 LEU B N 1
ATOM 2456 C CA . LEU B 1 153 ? 10.57 13.406 -0.587 1 97.94 153 LEU B CA 1
ATOM 2457 C C . LEU B 1 153 ? 10.164 13.398 0.884 1 97.94 153 LEU B C 1
ATOM 2459 O O . LEU B 1 153 ? 10.711 14.164 1.685 1 97.94 153 LEU B O 1
ATOM 2463 N N . PHE B 1 154 ? 9.273 12.594 1.229 1 97.88 154 PHE B N 1
ATOM 2464 C CA . PHE B 1 154 ? 8.961 12.172 2.59 1 97.88 154 PHE B CA 1
ATOM 2465 C C . PHE B 1 154 ? 8.141 10.891 2.588 1 97.88 154 PHE B C 1
ATOM 2467 O O . PHE B 1 154 ? 7.508 10.555 1.584 1 97.88 154 PHE B O 1
ATOM 2474 N N . CYS B 1 155 ? 8.156 10.219 3.664 1 97.44 155 CYS B N 1
ATOM 2475 C CA . CYS B 1 155 ? 7.309 9.062 3.959 1 97.44 155 CYS B CA 1
ATOM 2476 C C . CYS B 1 155 ? 6.98 9 5.445 1 97.44 155 CYS B C 1
ATOM 2478 O O . CYS B 1 155 ? 7.883 8.906 6.281 1 97.44 155 CYS B O 1
ATOM 2480 N N . ALA B 1 156 ? 5.715 9.047 5.711 1 97.62 156 ALA B N 1
ATOM 2481 C CA . ALA B 1 156 ? 5.312 9.109 7.113 1 97.62 156 ALA B CA 1
ATOM 2482 C C . ALA B 1 156 ? 3.932 8.5 7.324 1 97.62 156 ALA B C 1
ATOM 2484 O O . ALA B 1 156 ? 3.064 8.602 6.453 1 97.62 156 ALA B O 1
ATOM 2485 N N . GLY B 1 157 ? 3.801 7.875 8.484 1 96.81 157 GLY B N 1
ATOM 2486 C CA . GLY B 1 157 ? 2.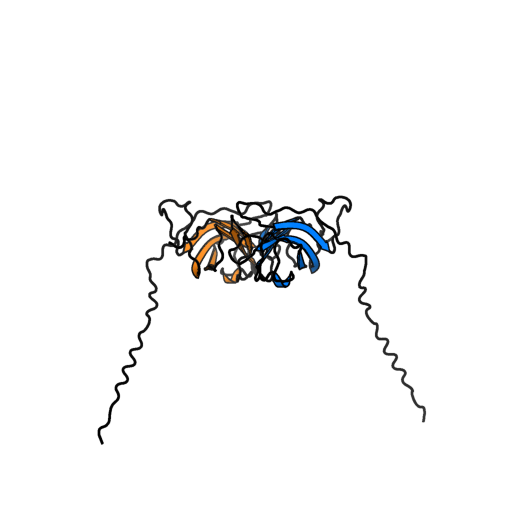533 7.27 8.859 1 96.81 157 GLY B CA 1
ATOM 2487 C C . GLY B 1 157 ? 2.105 7.605 10.281 1 96.81 157 GLY B C 1
ATOM 2488 O O . GLY B 1 157 ? 2.926 8.031 11.094 1 96.81 157 GLY B O 1
ATOM 2489 N N . THR B 1 158 ? 0.815 7.449 10.57 1 96.56 158 THR B N 1
ATOM 2490 C CA . THR B 1 158 ? 0.267 7.672 11.906 1 96.56 158 THR B CA 1
ATOM 2491 C C . THR B 1 158 ? -0.833 6.66 12.219 1 96.56 158 THR B C 1
ATOM 2493 O O . THR B 1 158 ? -1.469 6.129 11.305 1 96.56 158 THR B O 1
ATOM 2496 N N . ASP B 1 159 ? -1.003 6.449 13.469 1 95.88 159 ASP B N 1
ATOM 2497 C CA . ASP B 1 159 ? -2.098 5.586 13.898 1 95.88 159 ASP B CA 1
ATOM 2498 C C . ASP B 1 159 ? -3.412 6.359 13.969 1 95.88 159 ASP B C 1
ATOM 2500 O O . ASP B 1 159 ? -3.426 7.539 14.32 1 95.88 159 ASP B O 1
ATOM 2504 N N . ILE B 1 160 ? -4.434 5.672 13.633 1 95.38 160 ILE B N 1
ATOM 2505 C CA . ILE B 1 160 ? -5.777 6.215 13.812 1 95.38 160 ILE B CA 1
ATOM 2506 C C . ILE B 1 160 ? -6.672 5.164 14.461 1 95.38 160 ILE B C 1
ATOM 2508 O O . ILE B 1 160 ? -6.305 3.992 14.555 1 95.38 160 ILE B O 1
ATOM 2512 N N . SER B 1 161 ? -7.785 5.684 15.008 1 92.62 161 SER B N 1
ATOM 2513 C CA . SER B 1 161 ? -8.789 4.77 15.547 1 92.62 161 SER B CA 1
ATOM 2514 C C . SER B 1 161 ? -10.172 5.07 14.977 1 92.62 161 SER B C 1
ATOM 2516 O O . SER B 1 161 ? -10.422 6.168 14.477 1 92.62 161 SER B O 1
ATOM 2518 N N . PHE B 1 162 ? -11.016 4.07 14.844 1 89.38 162 PHE B N 1
ATOM 2519 C CA . PHE B 1 162 ? -12.391 4.297 14.422 1 89.38 162 PHE B CA 1
ATOM 2520 C C . PHE B 1 162 ? -13.344 4.23 15.609 1 89.38 162 PHE B C 1
ATOM 2522 O O . PHE B 1 162 ? -13.172 3.4 16.5 1 89.38 162 PHE B O 1
ATOM 2529 N N . GLN B 1 163 ? -14.211 5.125 15.477 1 76.81 163 GLN B N 1
ATOM 2530 C CA . GLN B 1 163 ? -15.242 5.172 16.516 1 76.81 163 GLN B CA 1
ATOM 2531 C C . GLN B 1 163 ? -16.109 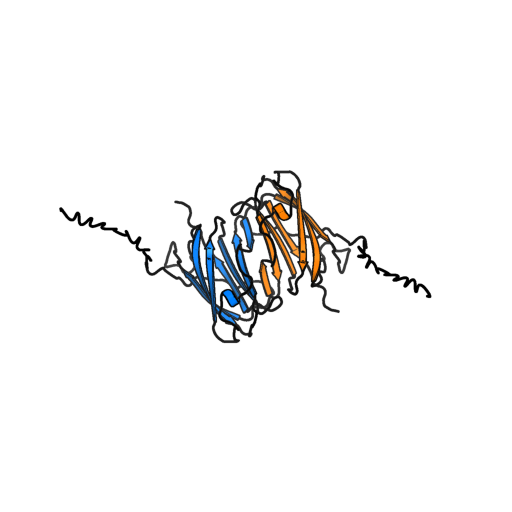3.916 16.484 1 76.81 163 GLN B C 1
ATOM 2533 O O . GLN B 1 163 ? -16.391 3.373 15.414 1 76.81 163 GLN B O 1
ATOM 2538 N N . ARG B 1 164 ? -16.219 3.17 17.594 1 63.69 164 ARG B N 1
ATOM 2539 C CA . ARG B 1 164 ? -17.125 2.039 17.75 1 63.69 164 ARG B CA 1
ATOM 2540 C C . ARG B 1 164 ? -18.578 2.498 17.688 1 63.69 164 ARG B C 1
ATOM 2542 O O . ARG B 1 164 ? -18.922 3.553 18.234 1 63.69 164 ARG B O 1
ATOM 2549 N N . PRO B 1 165 ? -19.391 2.078 16.578 1 53.69 165 PRO B N 1
ATOM 2550 C CA . PRO B 1 165 ? -20.797 2.477 16.719 1 53.69 165 PRO B CA 1
ATOM 2551 C C . PRO B 1 165 ? -21.281 2.387 18.156 1 53.69 165 PRO B C 1
ATOM 2553 O O . PRO B 1 165 ? -21.062 1.38 18.844 1 53.69 165 PRO B O 1
ATOM 2556 N N . GLN B 1 166 ? -21.359 3.375 18.891 1 37.59 166 GLN B N 1
ATOM 2557 C CA . GLN B 1 166 ? -22.141 3.27 20.125 1 37.59 166 GLN B CA 1
ATOM 2558 C C . GLN B 1 166 ? -23.547 2.74 19.844 1 37.59 166 GLN B C 1
ATOM 2560 O O . GLN B 1 166 ? -24.188 3.139 18.875 1 37.59 166 GLN B O 1
#

Sequence (332 aa):
MRSVTSVNSNEGSGVEDVESDDPKLSSNVAWAPCQGDFPVKGKVSAFNISPCNRKNDSDINEPCEFSYGFNYTIKIDFTSELDAHQPRSSLIAGDSEEGPYAYSGQSFEACRYASCPIRANVKAVYTYRLRTLLSHFDSITFNVTQSIDGPSLFCAGTDISFQRPQMRSVTSVNSNEGSGVEDVESDDPKLSSNVAWAPCQGDFPVKGKVSAFNISPCNRKNDSDINEPCEFSYGFNYTIKIDFTSELDAHQPRSSLIAGDSEEGPYAYSGQSFEACRYASCPIRANVKAVYTYRLRTLLSHFDSITFNVTQSIDGPSLFCAGTDISFQRPQ

Nearest PDB structures (foldseek):
  1nep-assembly1_A  TM=8.415E-01  e=7.646E-09  Bos taurus
  6w5v-assembly1_D  TM=8.028E-01  e=2.881E-09  Homo sapiens
  3wea-assembly1_A  TM=7.752E-01  e=4.005E-07  Camponotus japonicus
  2r5o-assembly1_A  TM=5.717E-01  e=1.160E-03  Escherichia coli
  5ftz-assembly1_A-2  TM=4.716E-01  e=1.843E-02  Streptomyces lividans 1326